Protein AF-A0A1D1VCS2-F1 (afdb_monomer_lite)

Secondary structure (DSSP, 8-state):
------------TT--HHHHHHHHHHTS--SHHHHHHHHHHHHHH-TT-SSEE-HHHHHHHHHHHHTTSS-HHHHHHHHHHHEE-PPPPHHHHHHHHHHHHHHHHHHTT--HHHHHHHHHHHH-TT--SEE-HHHHHHHHHHTT-SS-HHHHHHHHHHH-BTTBEEHHHHHHHH-TTTSPPP--S---S---TT--HHHHH-----EEEHHHHHHHHHHHHT-

pLDDT: mean 82.88, std 14.89, range [27.78, 95.44]

Sequence (223 aa):
MQGTYKSVFMQFPYSDIQRTITKFFGALPLDREAVSMVRSNFEDRDSSKSGLLDWDQFVKCLTDAAKSALVPHEYNTIARNYALYPHISKERRRELLRTFIQQRLRQAFWEPQQKLLTALIRIDVENRKFISREEMDNILKATRIPTKYVLVSMYLDLVETDHGIPYEQVVRDLDWVRNPGRHLAKLPEKMDLNFDFNKFFGEDKRGVRYRDFIQDLRRFGCR

InterPro domains:
  IPR011992 EF-hand domain pair [SSF47473] (14-174)

Organism: Ramazzottius varieornatus (NCBI:txid947166)

Foldseek 3Di:
DDDDDDDPDPPPVPLDLVVLLVLLLVLAPLDPVLLVVLVVQLVVQPPVSPLFDFLVSQLVSSCVSNVPSDDSVSSVSNQVVQFDQPDPDLVVLLLLLLQVLLVQCVVVVNQCVVQPVVQVCVVPVVPPLFDAPVSSLVSCVVSVRRDPSQSVNSNLVSQADPRHHNVVVVNLSSGCPNRNRDDDPDRDPDDGPPDDPCVVVDRPRPGGNVVVVSVVSNVVSVD

Structure (mmCIF, N/CA/C/O backbone):
data_AF-A0A1D1VCS2-F1
#
_entry.id   AF-A0A1D1VCS2-F1
#
loop_
_atom_site.group_PDB
_atom_site.id
_atom_site.type_symbol
_atom_site.label_atom_id
_atom_site.label_alt_id
_atom_site.label_comp_id
_atom_site.label_asym_id
_atom_site.label_entity_id
_atom_site.label_seq_id
_atom_site.pdbx_PDB_ins_code
_atom_site.Cartn_x
_atom_site.Cartn_y
_atom_site.Cartn_z
_atom_site.occupancy
_atom_site.B_iso_or_equiv
_atom_site.auth_seq_id
_atom_site.auth_comp_id
_atom_site.auth_asym_id
_atom_site.auth_atom_id
_atom_site.pdbx_PDB_model_num
ATOM 1 N N . MET A 1 1 ? 25.340 -16.878 15.642 1.00 36.75 1 MET A N 1
ATOM 2 C CA . MET A 1 1 ? 25.826 -17.008 14.251 1.00 36.75 1 MET A CA 1
ATOM 3 C C . MET A 1 1 ? 24.629 -16.897 13.327 1.00 36.75 1 MET A C 1
ATOM 5 O O . MET A 1 1 ? 23.689 -17.668 13.466 1.00 36.75 1 MET A O 1
ATOM 9 N N . GLN A 1 2 ? 24.605 -15.840 12.519 1.00 28.31 2 GLN A N 1
ATOM 10 C CA . GLN A 1 2 ? 23.468 -15.424 11.702 1.00 28.31 2 GLN A CA 1
ATOM 11 C C . GLN A 1 2 ? 23.302 -16.360 10.500 1.00 28.31 2 GLN A C 1
ATOM 13 O O . GLN A 1 2 ? 24.196 -16.468 9.667 1.00 28.31 2 GLN A O 1
ATOM 18 N N . GLY A 1 3 ? 22.150 -17.025 10.418 1.00 34.31 3 GLY A N 1
ATOM 19 C CA . GLY A 1 3 ? 21.684 -17.679 9.200 1.00 34.31 3 GLY A CA 1
ATOM 20 C C . GLY A 1 3 ? 20.969 -16.653 8.330 1.00 34.31 3 GLY A C 1
ATOM 21 O O . GLY A 1 3 ? 19.825 -16.293 8.603 1.00 34.31 3 GLY A O 1
ATOM 22 N N . THR A 1 4 ? 21.648 -16.151 7.305 1.00 27.78 4 THR A N 1
ATOM 23 C CA . THR A 1 4 ? 21.058 -15.294 6.276 1.00 27.78 4 THR A CA 1
ATOM 24 C C . THR A 1 4 ? 20.256 -16.155 5.304 1.00 27.78 4 THR A C 1
ATOM 26 O O . THR A 1 4 ? 20.790 -16.831 4.426 1.00 27.78 4 THR A O 1
ATOM 29 N N . TYR A 1 5 ? 18.936 -16.141 5.481 1.00 29.88 5 TYR A N 1
ATOM 30 C CA . TYR A 1 5 ? 17.992 -16.722 4.536 1.00 29.88 5 TYR A CA 1
ATOM 31 C C . TYR A 1 5 ? 18.025 -15.923 3.232 1.00 29.88 5 TYR A C 1
ATOM 33 O O . TYR A 1 5 ? 17.712 -14.733 3.196 1.00 29.88 5 TYR A O 1
ATOM 41 N N . LYS A 1 6 ? 18.425 -16.607 2.156 1.00 30.92 6 LYS A N 1
ATOM 42 C CA . LYS A 1 6 ? 18.341 -16.133 0.776 1.00 30.92 6 LYS A CA 1
ATOM 43 C C . LYS A 1 6 ? 16.908 -15.695 0.473 1.00 30.92 6 LYS A C 1
ATOM 45 O O . LYS A 1 6 ? 15.992 -16.515 0.450 1.00 30.92 6 LYS A O 1
ATOM 50 N N . SER A 1 7 ? 16.745 -14.404 0.199 1.00 30.81 7 SER A N 1
ATOM 51 C CA . SER A 1 7 ? 15.584 -13.878 -0.508 1.00 30.81 7 SER A CA 1
ATOM 52 C C . SER A 1 7 ? 15.454 -14.616 -1.840 1.00 30.81 7 SER A C 1
ATOM 54 O O . SER A 1 7 ? 16.345 -14.542 -2.689 1.00 30.81 7 SER A O 1
ATOM 56 N N . VAL A 1 8 ? 14.351 -15.344 -2.017 1.00 37.47 8 VAL A N 1
ATOM 57 C CA . VAL A 1 8 ? 13.940 -15.888 -3.314 1.00 37.47 8 VAL A CA 1
ATOM 58 C C . VAL A 1 8 ? 13.377 -14.725 -4.129 1.00 37.47 8 VAL A C 1
ATOM 60 O O . VAL A 1 8 ? 12.169 -14.582 -4.309 1.00 37.47 8 VAL A O 1
ATOM 63 N N . PHE A 1 9 ? 14.280 -13.871 -4.604 1.00 39.12 9 PHE A N 1
ATOM 64 C CA . PHE A 1 9 ? 14.078 -13.195 -5.870 1.00 39.12 9 PHE A CA 1
ATOM 65 C C . PHE A 1 9 ? 14.039 -14.296 -6.932 1.00 39.12 9 PHE A C 1
ATOM 67 O O . PHE A 1 9 ? 14.935 -15.142 -6.973 1.00 39.12 9 PHE A O 1
ATOM 74 N N . MET A 1 10 ? 13.071 -14.268 -7.846 1.00 39.59 10 MET A N 1
ATOM 75 C CA . MET A 1 10 ? 13.350 -14.779 -9.190 1.00 39.59 10 MET A CA 1
ATOM 76 C C . MET A 1 10 ? 14.379 -13.833 -9.832 1.00 39.59 10 MET A C 1
ATOM 78 O O . MET A 1 10 ? 14.071 -13.058 -10.732 1.00 39.59 10 MET A O 1
ATOM 82 N N . GLN A 1 11 ? 15.609 -13.843 -9.316 1.00 36.72 11 GLN A N 1
ATOM 83 C CA . GLN A 1 11 ? 16.773 -13.402 -10.055 1.00 36.72 11 GLN A CA 1
ATOM 84 C C . GLN A 1 11 ? 16.891 -14.390 -11.206 1.00 36.72 11 GLN A C 1
ATOM 86 O O . GLN A 1 11 ? 17.042 -15.583 -10.967 1.00 36.72 11 GLN A O 1
ATOM 91 N N . PHE A 1 12 ? 16.802 -13.908 -12.442 1.00 47.28 12 PHE A N 1
ATOM 92 C CA . PHE A 1 12 ? 17.457 -14.580 -13.553 1.00 47.28 12 PHE A CA 1
ATOM 93 C C . PHE A 1 12 ? 18.958 -14.400 -13.292 1.00 47.28 12 PHE A C 1
ATOM 95 O O . PHE A 1 12 ? 19.485 -13.332 -13.599 1.00 47.28 12 PHE A O 1
ATOM 102 N N . PRO A 1 13 ? 19.668 -15.376 -12.696 1.00 42.38 13 PRO A N 1
ATOM 103 C CA . PRO A 1 13 ? 21.025 -15.171 -12.178 1.00 42.38 13 PRO A CA 1
ATOM 104 C C . PRO A 1 13 ? 22.052 -14.944 -13.300 1.00 42.38 13 PRO A C 1
ATOM 106 O O . PRO A 1 13 ? 23.220 -14.687 -13.036 1.00 42.38 13 PRO A O 1
ATOM 109 N N . TYR A 1 14 ? 21.605 -15.057 -14.554 1.00 47.50 14 TYR A N 1
ATOM 110 C CA . TYR A 1 14 ? 22.409 -15.030 -15.766 1.00 47.50 14 TYR A CA 1
ATOM 111 C C . TYR A 1 14 ? 22.103 -13.839 -16.685 1.00 47.50 14 TYR A C 1
ATOM 113 O O . TYR A 1 14 ? 22.777 -13.682 -17.702 1.00 47.50 14 TYR A O 1
ATOM 121 N N . SER A 1 15 ? 21.103 -13.000 -16.381 1.00 55.34 15 SER A N 1
ATOM 122 C CA . SER A 1 15 ? 20.806 -11.829 -17.215 1.00 55.34 15 SER A CA 1
ATOM 123 C C . SER A 1 15 ? 21.612 -10.624 -16.734 1.00 55.34 15 SER A C 1
ATOM 125 O O . SER A 1 15 ? 21.146 -9.828 -15.919 1.00 55.34 15 SER A O 1
ATOM 127 N N . ASP A 1 16 ? 22.843 -10.519 -17.221 1.00 77.69 16 ASP A N 1
ATOM 128 C CA . ASP A 1 16 ? 23.716 -9.372 -16.993 1.00 77.69 16 ASP A CA 1
ATOM 129 C C . ASP A 1 16 ? 23.132 -8.136 -17.698 1.00 77.69 16 ASP A C 1
ATOM 131 O O . ASP A 1 16 ? 23.193 -7.999 -18.925 1.00 77.69 16 ASP A O 1
ATOM 135 N N . ILE A 1 17 ? 22.512 -7.247 -16.915 1.00 83.12 17 ILE A N 1
ATOM 136 C CA . ILE A 1 17 ? 21.897 -6.018 -17.425 1.00 83.12 17 ILE A CA 1
ATOM 137 C C . ILE A 1 17 ? 22.927 -5.105 -18.094 1.00 83.12 17 ILE A C 1
ATOM 139 O O . ILE A 1 17 ? 22.615 -4.512 -19.123 1.00 83.12 17 ILE A O 1
ATOM 143 N N . GLN A 1 18 ? 24.158 -5.034 -17.581 1.00 82.44 18 GLN A N 1
ATOM 144 C CA . GLN A 1 18 ? 25.208 -4.192 -18.157 1.00 82.44 18 GLN A CA 1
ATOM 145 C C . GLN A 1 18 ? 25.619 -4.719 -19.528 1.00 82.44 18 GLN A C 1
ATOM 147 O O . GLN A 1 18 ? 25.675 -3.959 -20.497 1.00 82.44 18 GLN A O 1
ATOM 152 N N . ARG A 1 19 ? 25.804 -6.037 -19.647 1.00 85.19 19 ARG A N 1
ATOM 153 C CA . ARG A 1 19 ? 26.049 -6.696 -20.936 1.00 85.19 19 ARG A CA 1
ATOM 154 C C . ARG A 1 19 ? 24.882 -6.504 -21.902 1.00 85.19 19 ARG A C 1
ATOM 156 O O . ARG A 1 19 ? 25.108 -6.225 -23.075 1.00 85.19 19 ARG A O 1
ATOM 163 N N . THR A 1 20 ? 23.650 -6.628 -21.414 1.00 87.06 20 THR A N 1
ATOM 164 C CA . THR A 1 20 ? 22.436 -6.507 -22.235 1.00 87.06 20 THR A CA 1
ATOM 165 C C . THR A 1 20 ? 22.254 -5.086 -22.773 1.00 87.06 20 THR A C 1
ATOM 167 O O . THR A 1 20 ? 22.016 -4.909 -23.965 1.00 87.06 20 THR A O 1
ATOM 170 N N . ILE A 1 21 ? 22.423 -4.070 -21.922 1.00 86.69 21 ILE A N 1
ATOM 171 C CA . ILE A 1 21 ? 22.362 -2.654 -22.307 1.00 86.69 21 ILE A CA 1
ATOM 172 C C . ILE A 1 21 ? 23.502 -2.309 -23.269 1.00 86.69 21 ILE A C 1
ATOM 174 O O . ILE A 1 21 ? 23.260 -1.684 -24.296 1.00 86.69 21 ILE A O 1
ATOM 178 N N . THR A 1 22 ? 24.724 -2.771 -22.992 1.00 86.00 22 THR A N 1
ATOM 179 C CA . THR A 1 22 ? 25.879 -2.541 -23.878 1.00 86.00 22 THR A CA 1
ATOM 180 C C . THR A 1 22 ? 25.649 -3.153 -25.257 1.00 86.00 22 THR A C 1
ATOM 182 O O . THR A 1 22 ? 25.900 -2.509 -26.271 1.00 86.00 22 THR A O 1
ATOM 185 N N . LYS A 1 23 ? 25.119 -4.380 -25.309 1.00 87.62 23 LYS A N 1
ATOM 186 C CA . LYS A 1 23 ? 24.757 -5.059 -26.558 1.00 87.62 23 LYS A CA 1
ATOM 187 C C . LYS A 1 23 ? 23.654 -4.314 -27.312 1.00 87.62 23 LYS A C 1
ATOM 189 O O . LYS A 1 23 ? 23.744 -4.178 -28.526 1.00 87.62 23 LYS A O 1
ATOM 194 N N . PHE A 1 24 ? 22.642 -3.815 -26.601 1.00 87.94 24 PHE A N 1
ATOM 195 C CA . PHE A 1 24 ? 21.570 -3.018 -27.192 1.00 87.94 24 PHE A CA 1
ATOM 196 C C . PHE A 1 24 ? 22.099 -1.713 -27.794 1.00 87.94 24 PHE A C 1
ATOM 198 O O . PHE A 1 24 ? 21.838 -1.428 -28.957 1.00 87.94 24 PHE A O 1
ATOM 205 N N . PHE A 1 25 ? 22.873 -0.941 -27.030 1.00 86.62 25 PHE A N 1
ATOM 206 C CA . PHE A 1 25 ? 23.427 0.329 -27.495 1.00 86.62 25 PHE A CA 1
ATOM 207 C C . PHE A 1 25 ? 24.448 0.144 -28.616 1.00 86.62 25 PHE A C 1
ATOM 209 O O . PHE A 1 25 ? 24.438 0.923 -29.559 1.00 86.62 25 PHE A O 1
ATOM 216 N N . GLY A 1 26 ? 25.265 -0.911 -28.571 1.00 83.62 26 GLY A N 1
ATOM 217 C CA . GLY A 1 26 ? 26.193 -1.246 -29.654 1.00 83.62 26 GLY A CA 1
ATOM 218 C C . GLY A 1 26 ? 25.509 -1.670 -30.958 1.00 83.62 26 GLY A C 1
ATOM 219 O O . GLY A 1 26 ? 26.138 -1.634 -32.009 1.00 83.62 26 GLY A O 1
ATOM 220 N N . ALA A 1 27 ? 24.232 -2.060 -30.911 1.00 85.19 27 ALA A N 1
ATOM 221 C CA . ALA A 1 27 ? 23.447 -2.381 -32.099 1.00 85.19 27 ALA A CA 1
ATOM 222 C C . ALA A 1 27 ? 22.744 -1.165 -32.717 1.00 85.19 27 ALA A C 1
ATOM 224 O O . ALA A 1 27 ? 22.189 -1.271 -33.812 1.00 85.19 27 ALA A O 1
ATOM 225 N N . LEU A 1 28 ? 22.739 -0.025 -32.023 1.00 83.94 28 LEU A N 1
ATOM 226 C CA . LEU A 1 28 ? 22.168 1.209 -32.534 1.00 83.94 28 LEU A CA 1
ATOM 227 C C . LEU A 1 28 ? 23.256 2.048 -33.212 1.00 83.94 28 LEU A C 1
ATOM 229 O O . LEU A 1 28 ? 24.362 2.157 -32.681 1.00 83.94 28 LEU A O 1
ATOM 233 N N . PRO A 1 29 ? 22.952 2.716 -34.337 1.00 77.88 29 PRO A N 1
ATOM 234 C CA . PRO A 1 29 ? 23.748 3.860 -34.745 1.00 77.88 29 PRO A CA 1
ATOM 235 C C . PRO A 1 29 ? 23.600 4.913 -33.639 1.00 77.88 29 PRO A C 1
ATOM 237 O O . PRO A 1 29 ? 22.507 5.408 -33.398 1.00 77.88 29 PRO A O 1
ATOM 240 N N . LEU A 1 30 ? 24.658 5.190 -32.874 1.00 75.00 30 LEU A N 1
ATOM 241 C CA . LEU A 1 30 ? 24.606 6.105 -31.721 1.00 75.00 30 LEU A CA 1
ATOM 242 C C . LEU A 1 30 ? 24.763 7.584 -32.124 1.00 75.00 30 LEU A C 1
ATOM 244 O O . LEU A 1 30 ? 25.173 8.417 -31.316 1.00 75.00 30 LEU A O 1
ATOM 248 N N . ASP A 1 31 ? 24.434 7.927 -33.369 1.00 81.31 31 ASP A N 1
ATOM 249 C CA . ASP A 1 31 ? 24.422 9.312 -33.827 1.00 81.31 31 ASP A CA 1
ATOM 250 C C . ASP A 1 31 ? 23.205 10.089 -33.284 1.00 81.31 31 ASP A C 1
ATOM 252 O O . ASP A 1 31 ? 22.251 9.543 -32.715 1.00 81.31 31 ASP A O 1
ATOM 256 N N . ARG A 1 32 ? 23.246 11.419 -33.435 1.00 79.50 32 ARG A N 1
ATOM 257 C CA . ARG A 1 32 ? 22.183 12.298 -32.927 1.00 79.50 32 ARG A CA 1
ATOM 258 C C . ARG A 1 32 ? 20.826 12.023 -33.573 1.00 79.50 32 ARG A C 1
ATOM 260 O O . ARG A 1 32 ? 19.812 12.191 -32.895 1.00 79.50 32 ARG A O 1
ATOM 267 N N . GLU A 1 33 ? 20.795 11.640 -34.845 1.00 83.19 33 GLU A N 1
ATOM 268 C CA . GLU A 1 33 ? 19.551 11.423 -35.584 1.00 83.19 33 GLU A CA 1
ATOM 269 C C . GLU A 1 33 ? 18.863 10.150 -35.101 1.00 83.19 33 GLU A C 1
ATOM 271 O O . GLU A 1 33 ? 17.689 10.181 -34.737 1.00 83.19 33 GLU A O 1
ATOM 276 N N . ALA A 1 34 ? 19.607 9.059 -34.968 1.00 81.06 34 ALA A N 1
ATOM 277 C CA . ALA A 1 34 ? 19.124 7.788 -34.465 1.00 81.06 34 ALA A CA 1
ATOM 278 C C . ALA A 1 34 ? 18.661 7.871 -33.005 1.00 81.06 34 ALA A C 1
ATOM 280 O O . ALA A 1 34 ? 17.571 7.393 -32.680 1.00 81.06 34 ALA A O 1
ATOM 281 N N . VAL A 1 35 ? 19.410 8.551 -32.127 1.00 83.38 35 VAL A N 1
ATOM 282 C CA . VAL A 1 35 ? 18.960 8.812 -30.746 1.00 83.38 35 VAL A CA 1
ATOM 283 C C . VAL A 1 35 ? 17.675 9.649 -30.740 1.00 83.38 35 VAL A C 1
ATOM 285 O O . VAL A 1 35 ? 16.786 9.406 -29.917 1.00 83.38 35 VAL A O 1
ATOM 288 N N . SER A 1 36 ? 17.544 10.612 -31.660 1.00 86.38 36 SER A N 1
ATOM 289 C CA . SER A 1 36 ? 16.319 11.401 -31.812 1.00 86.38 36 SER A CA 1
ATOM 290 C C . SER A 1 36 ? 15.144 10.548 -32.294 1.00 86.38 36 SER A C 1
ATOM 292 O O . SER A 1 36 ? 14.065 10.659 -31.722 1.00 86.38 36 SER A O 1
ATOM 294 N N . MET A 1 37 ? 15.341 9.660 -33.272 1.00 86.31 37 MET A N 1
ATOM 295 C CA . MET A 1 37 ? 14.288 8.760 -33.757 1.00 86.31 37 MET A CA 1
ATOM 296 C C . MET A 1 37 ? 13.803 7.803 -32.667 1.00 86.31 37 MET A C 1
ATOM 298 O O . MET A 1 37 ? 12.598 7.628 -32.492 1.00 86.31 37 MET A O 1
ATOM 302 N N . VAL A 1 38 ? 14.730 7.203 -31.908 1.00 88.12 38 VAL A N 1
ATOM 303 C CA . VAL A 1 38 ? 14.379 6.323 -30.785 1.00 88.12 38 VAL A CA 1
ATOM 304 C C . VAL A 1 38 ? 13.548 7.101 -29.773 1.00 88.12 38 VAL A C 1
ATOM 306 O O . VAL A 1 38 ? 12.478 6.642 -29.384 1.00 88.12 38 VAL A O 1
ATOM 309 N N . ARG A 1 39 ? 13.990 8.306 -29.396 1.00 90.25 39 ARG A N 1
ATOM 310 C CA . ARG A 1 39 ? 13.245 9.182 -28.488 1.00 90.25 39 ARG A CA 1
ATOM 311 C C . ARG A 1 39 ? 11.837 9.493 -29.004 1.00 90.25 39 ARG A C 1
ATOM 313 O O . ARG A 1 39 ? 10.896 9.343 -28.230 1.00 90.25 39 ARG A O 1
ATOM 320 N N . SER A 1 40 ? 11.696 9.893 -30.266 1.00 90.94 40 SER A N 1
ATOM 321 C CA . SER A 1 40 ? 10.392 10.196 -30.866 1.00 90.94 40 SER A CA 1
ATOM 322 C C . SER A 1 40 ? 9.459 8.987 -30.825 1.00 90.94 40 SER A C 1
ATOM 324 O O . SER A 1 40 ? 8.330 9.129 -30.379 1.00 90.94 40 SER A O 1
ATOM 326 N N . ASN A 1 41 ? 9.946 7.777 -31.128 1.00 91.75 41 ASN A N 1
ATOM 327 C CA . ASN A 1 41 ? 9.130 6.557 -31.044 1.00 91.75 41 ASN A CA 1
ATOM 328 C C . ASN A 1 41 ? 8.562 6.314 -29.629 1.00 91.75 41 ASN A C 1
ATOM 330 O O . ASN A 1 41 ? 7.425 5.871 -29.479 1.00 91.75 41 ASN A O 1
ATOM 334 N N . PHE A 1 42 ? 9.329 6.622 -28.576 1.00 93.06 42 PHE A N 1
ATOM 335 C CA . PHE A 1 42 ? 8.816 6.555 -27.206 1.00 93.06 42 PHE A CA 1
ATOM 336 C C . PHE A 1 42 ? 7.814 7.677 -26.897 1.00 93.06 42 PHE A C 1
ATOM 338 O O . PHE A 1 42 ? 6.777 7.413 -26.293 1.00 93.06 42 PHE A O 1
ATOM 345 N N . GLU A 1 43 ? 8.113 8.915 -27.296 1.00 92.88 43 GLU A N 1
ATOM 346 C CA . GLU A 1 43 ? 7.256 10.080 -27.035 1.00 92.88 43 GLU A CA 1
ATOM 347 C C . GLU A 1 43 ? 5.914 10.002 -27.783 1.00 92.88 43 GLU A C 1
ATOM 349 O O . GLU A 1 43 ? 4.887 10.346 -27.203 1.00 92.88 43 GLU A O 1
ATOM 354 N N . ASP A 1 44 ? 5.891 9.465 -29.005 1.00 92.56 44 ASP A N 1
ATOM 355 C CA . ASP A 1 44 ? 4.676 9.282 -29.813 1.00 92.56 44 ASP A CA 1
ATOM 356 C C . ASP A 1 44 ? 3.703 8.265 -29.193 1.00 92.56 44 ASP A C 1
ATOM 358 O O . ASP A 1 44 ? 2.494 8.312 -29.429 1.00 92.56 44 ASP A O 1
ATOM 362 N N . ARG A 1 45 ? 4.222 7.338 -28.377 1.00 90.88 45 ARG A N 1
ATOM 363 C CA . ARG A 1 45 ? 3.436 6.311 -27.676 1.00 90.88 45 ARG A CA 1
ATOM 364 C C . ARG A 1 45 ? 3.029 6.726 -26.261 1.00 90.88 45 ARG A C 1
ATOM 366 O O . ARG A 1 45 ? 2.116 6.122 -25.705 1.00 90.88 45 ARG A O 1
ATOM 373 N N . ASP A 1 46 ? 3.641 7.770 -25.699 1.00 90.00 46 ASP A N 1
ATOM 374 C CA . ASP A 1 46 ? 3.250 8.370 -24.418 1.00 90.00 46 ASP A CA 1
ATOM 375 C C . ASP A 1 46 ? 2.289 9.542 -24.656 1.00 90.00 46 ASP A C 1
ATOM 377 O O . ASP A 1 46 ? 2.627 10.718 -24.485 1.00 90.00 46 ASP A O 1
ATOM 381 N N . SER A 1 47 ? 1.045 9.219 -25.017 1.00 84.44 47 SER A N 1
ATOM 382 C CA . SER A 1 47 ? -0.002 10.218 -25.280 1.00 84.44 47 SER A CA 1
ATOM 383 C C . SER A 1 47 ? -0.263 11.148 -24.086 1.00 84.44 47 SER A C 1
ATOM 385 O O . SER A 1 47 ? -0.710 12.281 -24.257 1.00 84.44 47 SER A O 1
ATOM 387 N N . SER A 1 48 ? 0.026 10.674 -22.871 1.00 85.19 48 SER A N 1
ATOM 388 C CA . SER A 1 48 ? -0.148 11.413 -21.618 1.00 85.19 48 SER A CA 1
ATOM 389 C C . SER A 1 48 ? 1.047 12.293 -21.236 1.00 85.19 48 SER A C 1
ATOM 391 O O . SER A 1 48 ? 0.943 13.086 -20.300 1.00 85.19 48 SER A O 1
ATOM 393 N N . LYS A 1 49 ? 2.183 12.162 -21.937 1.00 86.25 49 LYS A N 1
ATOM 394 C CA . LYS A 1 49 ? 3.469 12.799 -21.604 1.00 86.25 49 LYS A CA 1
ATOM 395 C C . LYS A 1 49 ? 3.914 12.533 -20.158 1.00 86.25 49 LYS A C 1
ATOM 397 O O . LYS A 1 49 ? 4.608 13.359 -19.553 1.00 86.25 49 LYS A O 1
ATOM 402 N N . SER A 1 50 ? 3.529 11.385 -19.608 1.00 84.56 50 SER A N 1
ATOM 403 C CA . SER A 1 50 ? 3.818 10.965 -18.235 1.00 84.56 50 SER A CA 1
ATOM 404 C C . SER A 1 50 ? 5.287 10.593 -18.011 1.00 84.56 50 SER A C 1
ATOM 406 O O . SER A 1 50 ? 5.759 10.585 -16.875 1.00 84.56 50 SER A O 1
ATOM 408 N N . GLY A 1 51 ? 6.033 10.306 -19.081 1.00 87.81 51 GLY A N 1
ATOM 409 C CA . GLY A 1 51 ? 7.362 9.703 -19.007 1.00 87.81 51 GLY A CA 1
ATOM 410 C C . GLY A 1 51 ? 7.337 8.192 -18.764 1.00 87.81 51 GLY A C 1
ATOM 411 O O . GLY A 1 51 ? 8.393 7.607 -18.504 1.00 87.81 51 GLY A O 1
ATOM 412 N N . LEU A 1 52 ? 6.158 7.570 -18.841 1.00 89.31 52 LEU A N 1
ATOM 413 C CA . LEU A 1 52 ? 5.924 6.146 -18.643 1.00 89.31 52 LEU A CA 1
ATOM 414 C C . LEU A 1 52 ? 5.273 5.553 -19.892 1.00 89.31 52 LEU A C 1
ATOM 416 O O . LEU A 1 52 ? 4.391 6.164 -20.486 1.00 89.31 52 LEU A O 1
ATOM 420 N N . LEU A 1 53 ? 5.681 4.340 -20.249 1.00 89.75 53 LEU A N 1
ATOM 421 C CA . LEU A 1 53 ? 4.942 3.487 -21.182 1.00 89.75 53 LEU A CA 1
ATOM 422 C C . LEU A 1 53 ? 4.493 2.221 -20.472 1.00 89.75 53 LEU A C 1
ATOM 424 O O . LEU A 1 53 ? 5.129 1.804 -19.503 1.00 89.75 53 LEU A O 1
ATOM 428 N N . ASP A 1 54 ? 3.444 1.571 -20.964 1.00 87.56 54 ASP A N 1
ATOM 429 C CA . ASP A 1 54 ? 3.186 0.203 -20.532 1.00 87.56 54 ASP A CA 1
ATOM 430 C C . ASP A 1 54 ? 4.324 -0.738 -20.979 1.00 87.56 54 ASP A C 1
ATOM 432 O O . ASP A 1 54 ? 5.209 -0.391 -21.771 1.00 87.56 54 ASP A O 1
ATOM 436 N N . TRP A 1 55 ? 4.335 -1.939 -20.405 1.00 86.75 55 TRP A N 1
ATOM 437 C CA . TRP A 1 55 ? 5.397 -2.913 -20.638 1.00 86.75 55 TRP A CA 1
ATOM 438 C C . TRP A 1 55 ? 5.560 -3.279 -22.116 1.00 86.75 55 TRP A C 1
ATOM 440 O O . TRP A 1 55 ? 6.680 -3.318 -22.631 1.00 86.75 55 TRP A O 1
ATOM 450 N N . ASP A 1 56 ? 4.445 -3.546 -22.791 1.00 88.38 56 ASP A N 1
ATOM 451 C CA . ASP A 1 56 ? 4.436 -4.073 -24.151 1.00 88.38 56 ASP A CA 1
ATOM 452 C C . ASP A 1 56 ? 4.816 -2.981 -25.152 1.00 88.38 56 ASP A C 1
ATOM 454 O O . ASP A 1 56 ? 5.594 -3.226 -26.074 1.00 88.38 56 ASP A O 1
ATOM 458 N N . GLN A 1 57 ? 4.351 -1.751 -24.927 1.00 91.75 57 GLN A N 1
ATOM 459 C CA . GLN A 1 57 ? 4.761 -0.568 -25.673 1.00 91.75 57 GLN A CA 1
ATOM 460 C C . GLN A 1 57 ? 6.260 -0.318 -25.533 1.00 91.75 57 GLN A C 1
ATOM 462 O O . GLN A 1 57 ? 6.935 -0.118 -26.542 1.00 91.75 57 GLN A O 1
ATOM 467 N N . PHE A 1 58 ? 6.801 -0.379 -24.312 1.00 92.25 58 PHE A N 1
ATOM 468 C CA . PHE A 1 58 ? 8.229 -0.177 -24.083 1.00 92.25 58 PHE A CA 1
ATOM 469 C C . PHE A 1 58 ? 9.078 -1.240 -24.795 1.00 92.25 58 PHE A C 1
ATOM 471 O O . PHE A 1 58 ? 10.017 -0.904 -25.518 1.00 92.25 58 PHE A O 1
ATOM 478 N N . VAL A 1 59 ? 8.731 -2.524 -24.648 1.00 90.75 59 VAL A N 1
ATOM 479 C CA . VAL A 1 59 ? 9.433 -3.631 -25.324 1.00 90.75 59 VAL A CA 1
ATOM 480 C C . VAL A 1 59 ? 9.319 -3.517 -26.846 1.00 90.75 59 VAL A C 1
ATOM 482 O O . VAL A 1 59 ? 10.303 -3.755 -27.554 1.00 90.75 59 VAL A O 1
ATOM 485 N N . LYS A 1 60 ? 8.158 -3.102 -27.363 1.00 91.50 60 LYS A N 1
ATOM 486 C CA . LYS A 1 60 ? 7.959 -2.865 -28.794 1.00 91.50 60 LYS A CA 1
ATOM 487 C C . LYS A 1 60 ? 8.867 -1.751 -29.309 1.00 91.50 60 LYS A C 1
ATOM 489 O O . LYS A 1 60 ? 9.550 -1.970 -30.302 1.00 91.50 60 LYS A O 1
ATOM 494 N N . CYS A 1 61 ? 8.980 -0.627 -28.597 1.00 92.25 61 CYS A N 1
ATOM 495 C CA . CYS A 1 61 ? 9.912 0.445 -28.960 1.00 92.25 61 CYS A CA 1
ATOM 496 C C . CYS A 1 61 ? 11.362 -0.040 -29.052 1.00 92.25 61 CYS A C 1
ATOM 498 O O . CYS A 1 61 ? 12.066 0.302 -30.001 1.00 92.25 61 CYS A O 1
ATOM 500 N N . LEU A 1 62 ? 11.812 -0.847 -28.084 1.00 91.44 62 LEU A N 1
ATOM 501 C CA . LEU A 1 62 ? 13.162 -1.416 -28.110 1.00 91.44 62 LEU A CA 1
ATOM 502 C C . LEU A 1 62 ? 13.362 -2.357 -29.304 1.00 91.44 62 LEU A C 1
ATOM 504 O O . LEU A 1 62 ? 14.418 -2.348 -29.938 1.00 91.44 62 LEU A O 1
ATOM 508 N N . THR A 1 63 ? 12.353 -3.170 -29.606 1.00 89.69 63 THR A N 1
ATOM 509 C CA . THR A 1 63 ? 12.400 -4.131 -30.714 1.00 89.69 63 THR A CA 1
ATOM 510 C C . THR A 1 63 ? 12.436 -3.409 -32.061 1.00 89.69 63 THR A C 1
ATOM 512 O O . THR A 1 63 ? 13.272 -3.739 -32.901 1.00 89.69 63 THR A O 1
ATOM 515 N N . ASP A 1 64 ? 11.600 -2.380 -32.232 1.00 89.12 64 ASP A N 1
ATOM 516 C CA . ASP A 1 64 ? 11.546 -1.537 -33.431 1.00 89.12 64 ASP A CA 1
ATOM 517 C C . ASP A 1 64 ? 12.888 -0.814 -33.661 1.00 89.12 64 ASP A C 1
ATOM 519 O O . ASP A 1 64 ? 13.368 -0.731 -34.793 1.00 89.12 64 ASP A O 1
ATOM 523 N N . ALA A 1 65 ? 13.524 -0.338 -32.583 1.00 87.06 65 ALA A N 1
ATOM 524 C CA . ALA A 1 65 ? 14.801 0.371 -32.642 1.00 87.06 65 ALA A CA 1
ATOM 525 C C . ALA A 1 65 ? 15.983 -0.543 -33.007 1.00 87.06 65 ALA A C 1
ATOM 527 O O . ALA A 1 65 ? 16.793 -0.189 -33.860 1.00 87.06 65 ALA A O 1
ATOM 528 N N . ALA A 1 66 ? 16.089 -1.717 -32.379 1.00 82.56 66 ALA A N 1
ATOM 529 C CA . ALA A 1 66 ? 17.258 -2.593 -32.513 1.00 82.56 66 ALA A CA 1
ATOM 530 C C . ALA A 1 66 ? 17.052 -3.791 -33.460 1.00 82.56 66 ALA A C 1
ATOM 532 O O . ALA A 1 66 ? 17.915 -4.663 -33.515 1.00 82.56 66 ALA A O 1
ATOM 533 N N . LYS A 1 67 ? 15.915 -3.870 -34.173 1.00 73.25 67 LYS A N 1
ATOM 534 C CA . LYS A 1 67 ? 15.600 -4.833 -35.254 1.00 73.25 67 LYS A CA 1
ATOM 535 C C . LYS A 1 67 ? 16.127 -6.269 -35.036 1.00 73.25 67 LYS A C 1
ATOM 537 O O . LYS A 1 67 ? 16.656 -6.880 -35.960 1.00 73.25 67 LYS A O 1
ATOM 542 N N . SER A 1 68 ? 15.928 -6.836 -33.841 1.00 73.62 68 SER A N 1
ATOM 543 C CA . SER A 1 68 ? 16.351 -8.200 -33.429 1.00 73.62 68 SER A CA 1
ATOM 544 C C . SER A 1 68 ? 17.808 -8.387 -32.980 1.00 73.62 68 SER A C 1
ATOM 546 O O . SER A 1 68 ? 18.272 -9.520 -32.865 1.00 73.62 68 SER A O 1
ATOM 548 N N . ALA A 1 69 ? 18.543 -7.319 -32.668 1.00 81.94 69 ALA A N 1
ATOM 549 C CA . ALA A 1 69 ? 19.898 -7.434 -32.117 1.00 81.94 69 ALA A CA 1
ATOM 550 C C . ALA A 1 69 ? 19.956 -8.136 -30.746 1.00 81.94 69 ALA A C 1
ATOM 552 O O . ALA A 1 69 ? 21.012 -8.615 -30.325 1.00 81.94 69 ALA A O 1
ATOM 553 N N . LEU A 1 70 ? 18.824 -8.206 -30.046 1.00 85.19 70 LEU A N 1
ATOM 554 C CA . LEU A 1 70 ? 18.667 -8.921 -28.788 1.00 85.19 70 LEU A CA 1
ATOM 555 C C . LEU A 1 70 ? 17.683 -10.083 -28.940 1.00 85.19 70 LEU A C 1
ATOM 557 O O . LEU A 1 70 ? 16.789 -10.066 -29.786 1.00 85.19 70 LEU A O 1
ATOM 561 N N . VAL A 1 71 ? 17.797 -11.071 -28.058 1.00 88.38 71 VAL A N 1
ATOM 562 C CA . VAL A 1 71 ? 16.783 -12.125 -27.918 1.00 88.38 71 VAL A CA 1
ATOM 563 C C . VAL A 1 71 ? 15.629 -11.664 -27.009 1.00 88.38 71 VAL A C 1
ATOM 565 O O . VAL A 1 71 ? 15.817 -10.783 -26.170 1.00 88.38 71 VAL A O 1
ATOM 568 N N . PRO A 1 72 ? 14.422 -12.258 -27.095 1.00 84.56 72 PRO A N 1
ATOM 569 C CA . PRO A 1 72 ? 13.236 -11.766 -26.379 1.00 84.56 72 PRO A CA 1
ATOM 570 C C . PRO A 1 72 ? 13.415 -11.541 -24.868 1.00 84.56 72 PRO A C 1
ATOM 572 O O . PRO A 1 72 ? 12.875 -10.590 -24.300 1.00 84.56 72 PRO A O 1
ATOM 575 N N . HIS A 1 73 ? 14.188 -12.391 -24.188 1.00 83.12 73 HIS A N 1
ATOM 576 C CA . HIS A 1 73 ? 14.416 -12.242 -22.750 1.00 83.12 73 HIS A CA 1
ATOM 577 C C . HIS 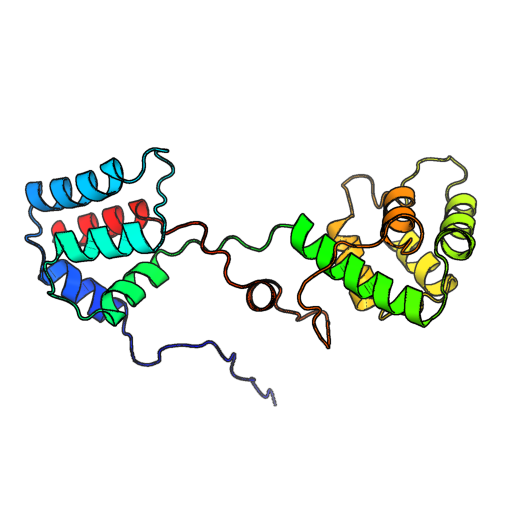A 1 73 ? 15.323 -11.049 -22.405 1.00 83.12 73 HIS A C 1
ATOM 579 O O . HIS A 1 73 ? 15.176 -10.479 -21.328 1.00 83.12 73 HIS A O 1
ATOM 585 N N . GLU A 1 74 ? 16.224 -10.647 -23.305 1.00 87.25 74 GLU A N 1
ATOM 586 C CA . GLU A 1 74 ? 17.118 -9.499 -23.130 1.00 87.25 74 GLU A CA 1
ATOM 587 C C . GLU A 1 74 ? 16.327 -8.179 -23.177 1.00 87.25 74 GLU A C 1
ATOM 589 O O . GLU A 1 74 ? 16.513 -7.327 -22.309 1.00 87.25 74 GLU A O 1
ATOM 594 N N . TYR A 1 75 ? 15.352 -8.044 -24.086 1.00 89.31 75 TYR A N 1
ATOM 595 C CA . TYR A 1 75 ? 14.431 -6.894 -24.095 1.00 89.31 75 TYR A CA 1
ATOM 596 C C . TYR A 1 75 ? 13.632 -6.780 -22.791 1.00 89.31 75 TYR A C 1
ATOM 598 O O . TYR A 1 75 ? 13.505 -5.698 -22.218 1.00 89.31 75 TYR A O 1
ATOM 606 N N . ASN A 1 76 ? 13.143 -7.912 -22.276 1.00 85.44 76 ASN A N 1
ATOM 607 C CA . ASN A 1 76 ? 12.452 -7.952 -20.989 1.00 85.44 76 ASN A CA 1
ATOM 608 C C . ASN A 1 76 ? 13.379 -7.576 -19.824 1.00 85.44 76 ASN A C 1
ATOM 610 O O . ASN A 1 76 ? 12.936 -6.942 -18.872 1.00 85.44 76 ASN A O 1
ATOM 614 N N . THR A 1 77 ? 14.659 -7.944 -19.884 1.00 85.75 77 THR A N 1
ATOM 615 C CA . THR A 1 77 ? 15.656 -7.548 -18.880 1.00 85.75 77 THR A CA 1
ATOM 616 C C . THR A 1 77 ? 15.873 -6.035 -18.867 1.00 85.75 77 THR A C 1
ATOM 618 O O . THR A 1 77 ? 15.888 -5.449 -17.786 1.00 85.75 77 THR A O 1
ATOM 621 N N . ILE A 1 78 ? 15.937 -5.382 -20.034 1.00 88.25 78 ILE A N 1
ATOM 622 C CA . ILE A 1 78 ? 15.983 -3.912 -20.121 1.00 88.25 78 ILE A CA 1
ATOM 623 C C . ILE A 1 78 ? 14.691 -3.305 -19.557 1.00 88.25 78 ILE A C 1
ATOM 625 O O . ILE A 1 78 ? 14.756 -2.420 -18.709 1.00 88.25 78 ILE A O 1
ATOM 629 N N . ALA A 1 79 ? 13.519 -3.814 -19.946 1.00 88.06 79 ALA A N 1
ATOM 630 C CA . ALA A 1 79 ? 12.237 -3.329 -19.429 1.00 88.06 79 ALA A CA 1
ATOM 631 C C . ALA A 1 79 ? 12.140 -3.433 -17.895 1.00 88.06 79 ALA A C 1
ATOM 633 O O . ALA A 1 79 ? 11.708 -2.479 -17.252 1.00 88.06 79 ALA A O 1
ATOM 634 N N . ARG A 1 80 ? 12.619 -4.533 -17.289 1.00 82.81 80 ARG A N 1
ATOM 635 C CA . ARG A 1 80 ? 12.700 -4.680 -15.819 1.00 82.81 80 ARG A CA 1
ATOM 636 C C . ARG A 1 80 ? 13.565 -3.608 -15.175 1.00 82.81 80 ARG A C 1
ATOM 638 O O . ARG A 1 80 ? 13.192 -3.105 -14.122 1.00 82.81 80 ARG A O 1
ATOM 645 N N . ASN A 1 81 ? 14.704 -3.276 -15.782 1.00 86.00 81 ASN A N 1
ATOM 646 C CA . ASN A 1 81 ? 15.636 -2.296 -15.224 1.00 86.00 81 ASN A CA 1
ATOM 647 C C . ASN A 1 81 ? 14.999 -0.906 -15.086 1.00 86.00 81 ASN A C 1
ATOM 649 O O . ASN A 1 81 ? 15.258 -0.194 -14.120 1.00 86.00 81 ASN A O 1
ATOM 653 N N . TYR A 1 82 ? 14.125 -0.547 -16.026 1.00 85.81 82 TYR A N 1
ATOM 654 C CA . TYR A 1 82 ? 13.429 0.740 -16.035 1.00 85.81 82 TYR A CA 1
ATOM 655 C C . TYR A 1 82 ? 11.992 0.658 -15.501 1.00 85.81 82 TYR A C 1
ATOM 657 O O . TYR A 1 82 ? 11.286 1.670 -15.481 1.00 85.81 82 TYR A O 1
ATOM 665 N N . ALA A 1 83 ? 11.543 -0.517 -15.053 1.00 81.62 83 ALA A N 1
ATOM 666 C CA . ALA A 1 83 ? 10.190 -0.714 -14.556 1.00 81.62 83 ALA A CA 1
ATOM 667 C C . ALA A 1 83 ? 9.932 0.154 -13.319 1.00 81.62 83 ALA A C 1
ATOM 669 O O . ALA A 1 83 ? 10.745 0.229 -12.394 1.00 81.62 83 ALA A O 1
ATOM 670 N N . LEU A 1 84 ? 8.775 0.813 -13.306 1.00 72.44 84 LEU A N 1
ATOM 671 C CA . LEU A 1 84 ? 8.232 1.447 -12.121 1.00 72.44 84 LEU A CA 1
ATOM 672 C C . LEU A 1 84 ? 7.255 0.468 -11.479 1.00 72.44 84 LEU A C 1
ATOM 674 O O . LEU A 1 84 ? 6.125 0.299 -11.939 1.00 72.44 84 LEU A O 1
ATOM 678 N N . TYR A 1 85 ? 7.698 -0.163 -10.399 1.00 61.81 85 TYR A N 1
ATOM 679 C CA . TYR A 1 85 ? 6.810 -0.891 -9.507 1.00 61.81 85 TYR A CA 1
ATOM 680 C C . TYR A 1 85 ? 6.219 0.122 -8.522 1.00 61.81 85 TYR A C 1
ATOM 682 O O . TYR A 1 85 ? 6.933 0.578 -7.626 1.00 61.81 85 TYR A O 1
ATOM 690 N N . PRO A 1 86 ? 4.953 0.546 -8.665 1.00 55.69 86 PRO A N 1
ATOM 691 C CA . PRO A 1 86 ? 4.311 1.305 -7.614 1.00 55.69 86 PRO A CA 1
ATOM 692 C C . PRO A 1 86 ? 4.282 0.417 -6.372 1.00 55.69 86 PRO A C 1
ATOM 694 O O . PRO A 1 86 ? 3.800 -0.718 -6.401 1.00 55.69 86 PRO A O 1
ATOM 697 N N . HIS A 1 87 ? 4.774 0.943 -5.257 1.00 61.78 87 HIS A N 1
ATOM 698 C CA . HIS A 1 87 ? 4.438 0.365 -3.967 1.00 61.78 87 HIS A CA 1
ATOM 699 C C . HIS A 1 87 ? 2.916 0.259 -3.868 1.00 61.78 87 HIS A C 1
ATOM 701 O O . HIS A 1 87 ? 2.193 1.185 -4.253 1.00 61.78 87 HIS A O 1
ATOM 707 N N . ILE A 1 88 ? 2.418 -0.865 -3.359 1.00 73.69 88 ILE A N 1
ATOM 708 C CA . ILE A 1 88 ? 0.976 -1.049 -3.211 1.00 73.69 88 ILE A CA 1
ATOM 709 C C . ILE A 1 88 ? 0.377 0.096 -2.404 1.00 73.69 88 ILE A C 1
ATOM 711 O O . ILE A 1 88 ? 0.886 0.476 -1.339 1.00 73.69 88 ILE A O 1
ATOM 715 N N . SER A 1 89 ? -0.731 0.629 -2.923 1.00 79.88 89 SER A N 1
ATOM 716 C CA . SER A 1 89 ? -1.405 1.770 -2.317 1.00 79.88 89 SER A CA 1
ATOM 717 C C . SER A 1 89 ? -1.768 1.485 -0.856 1.00 79.88 89 SER A C 1
ATOM 719 O O . SER A 1 89 ? -2.010 0.336 -0.459 1.00 79.88 89 SER A O 1
ATOM 721 N N . LYS A 1 90 ? -1.779 2.540 -0.035 1.00 83.38 90 LYS A N 1
ATOM 722 C CA . LYS A 1 90 ? -2.126 2.452 1.391 1.00 83.38 90 LYS A CA 1
ATOM 723 C C . LYS A 1 90 ? -3.512 1.817 1.563 1.00 83.38 90 LYS A C 1
ATOM 725 O O . LYS A 1 90 ? -3.706 0.968 2.427 1.00 83.38 90 LYS A O 1
ATOM 730 N N . GLU A 1 91 ? -4.437 2.151 0.669 1.00 86.19 91 GLU A N 1
ATOM 731 C CA . GLU A 1 91 ? -5.823 1.682 0.639 1.00 86.19 91 GLU A CA 1
ATOM 732 C C . GLU A 1 91 ? -5.907 0.184 0.345 1.00 86.19 91 GLU A C 1
ATOM 734 O O . GLU A 1 91 ? -6.617 -0.531 1.047 1.00 86.19 91 GLU A O 1
ATOM 739 N N . ARG A 1 92 ? -5.153 -0.323 -0.643 1.00 86.06 92 ARG A N 1
ATOM 740 C CA . ARG A 1 92 ? -5.115 -1.766 -0.939 1.00 86.06 92 ARG A CA 1
ATOM 741 C C . ARG A 1 92 ? -4.548 -2.567 0.231 1.00 86.06 92 ARG A C 1
ATOM 743 O O . ARG A 1 92 ? -5.107 -3.606 0.580 1.00 86.06 92 ARG A O 1
ATOM 750 N N . ARG A 1 93 ? -3.472 -2.079 0.861 1.00 88.75 93 ARG A N 1
ATOM 751 C CA . ARG A 1 93 ? -2.898 -2.710 2.064 1.00 88.75 93 ARG A CA 1
ATOM 752 C C . ARG A 1 93 ? -3.905 -2.733 3.212 1.00 88.75 93 ARG A C 1
ATOM 754 O O . ARG A 1 93 ? -4.111 -3.783 3.819 1.00 88.75 93 ARG A O 1
ATOM 761 N N . ARG A 1 94 ? -4.572 -1.601 3.453 1.00 91.69 94 ARG A N 1
ATOM 762 C CA . ARG A 1 94 ? -5.603 -1.455 4.486 1.00 91.69 94 ARG A CA 1
ATOM 763 C C . ARG A 1 94 ? -6.766 -2.407 4.249 1.00 91.69 94 ARG A C 1
ATOM 765 O O . ARG A 1 94 ? -7.190 -3.068 5.188 1.00 91.69 94 ARG A O 1
ATOM 772 N N . GLU A 1 95 ? -7.245 -2.521 3.014 1.00 91.75 95 GLU A N 1
ATOM 773 C CA . GLU A 1 95 ? -8.380 -3.383 2.679 1.00 91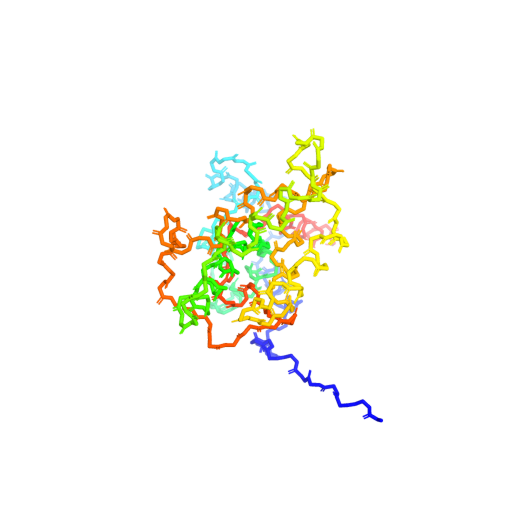.75 95 GLU A CA 1
ATOM 774 C C . GLU A 1 95 ? -8.062 -4.872 2.875 1.00 91.75 95 GLU A C 1
ATOM 776 O O . GLU A 1 95 ? -8.894 -5.618 3.394 1.00 91.75 95 GLU A O 1
ATOM 781 N N . LEU A 1 96 ? -6.845 -5.308 2.536 1.00 91.94 96 LEU A N 1
ATOM 782 C CA . LEU A 1 96 ? -6.405 -6.676 2.812 1.00 91.94 96 LEU A CA 1
ATOM 783 C C . LEU A 1 96 ? -6.294 -6.955 4.309 1.00 91.94 96 LEU A C 1
ATOM 785 O O . LEU A 1 96 ? -6.831 -7.961 4.770 1.00 91.94 96 LEU A O 1
ATOM 789 N N . LEU A 1 97 ? -5.640 -6.071 5.066 1.00 93.62 97 LEU A N 1
ATOM 790 C CA . LEU A 1 97 ? -5.525 -6.215 6.520 1.00 93.62 97 LE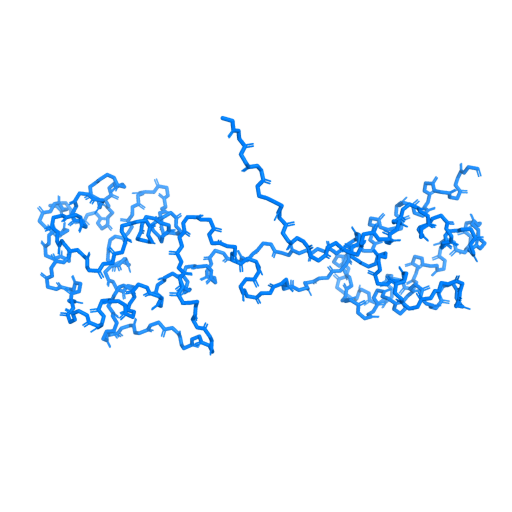U A CA 1
ATOM 791 C C . LEU A 1 97 ? -6.904 -6.247 7.180 1.00 93.62 97 LEU A C 1
ATOM 793 O O . LEU A 1 97 ? -7.186 -7.146 7.969 1.00 93.62 97 LEU A O 1
ATOM 797 N N . ARG A 1 98 ? -7.789 -5.325 6.794 1.00 94.56 98 ARG A N 1
ATOM 798 C CA . ARG A 1 98 ? -9.177 -5.270 7.253 1.00 94.56 98 ARG A CA 1
ATOM 799 C C . ARG A 1 98 ? -9.906 -6.583 6.984 1.00 94.56 98 ARG A C 1
ATOM 801 O O . ARG A 1 98 ? -10.433 -7.180 7.917 1.00 94.56 98 ARG A O 1
ATOM 808 N N . THR A 1 99 ? -9.896 -7.060 5.740 1.00 93.50 99 THR A N 1
ATOM 809 C CA . THR A 1 99 ? -10.589 -8.299 5.348 1.00 93.50 99 THR A CA 1
ATOM 810 C C . THR A 1 99 ? -10.038 -9.510 6.104 1.00 93.50 99 THR A C 1
ATOM 812 O O . THR A 1 99 ? -10.797 -10.344 6.599 1.00 93.50 99 THR A O 1
ATOM 815 N N . PHE A 1 100 ? -8.714 -9.584 6.265 1.00 93.00 100 PHE A N 1
ATOM 816 C CA . PHE A 1 100 ? -8.058 -10.663 6.997 1.00 93.00 100 PHE A CA 1
ATOM 817 C C . PHE A 1 100 ? -8.404 -10.646 8.493 1.00 93.00 100 PHE A C 1
ATOM 819 O O . PHE A 1 100 ? -8.706 -11.689 9.074 1.00 93.00 100 PHE A O 1
ATOM 826 N N . ILE A 1 101 ? -8.396 -9.469 9.128 1.00 94.25 101 ILE A N 1
ATOM 827 C CA . ILE A 1 101 ? -8.788 -9.314 10.535 1.00 94.25 101 ILE A CA 1
ATOM 828 C C . ILE A 1 101 ? -10.259 -9.695 10.706 1.00 94.25 101 ILE A C 1
ATOM 830 O O . ILE A 1 101 ? -10.574 -10.518 11.564 1.00 94.25 101 ILE A O 1
ATOM 834 N N . GLN A 1 102 ? -11.148 -9.171 9.863 1.00 94.06 102 GLN A N 1
ATOM 835 C CA . GLN A 1 102 ? -12.577 -9.470 9.909 1.00 94.06 102 GLN A CA 1
ATOM 836 C C . GLN A 1 102 ? -12.879 -10.966 9.794 1.00 94.06 102 GLN A C 1
ATOM 838 O O . GLN A 1 102 ? -13.745 -11.464 10.510 1.00 94.06 102 GLN A O 1
ATOM 843 N N . GLN A 1 103 ? -12.145 -11.708 8.958 1.00 91.94 103 GLN A N 1
ATOM 844 C CA . GLN A 1 103 ? -12.293 -13.162 8.873 1.00 91.94 103 GLN A CA 1
ATOM 845 C C . GLN A 1 103 ? -12.053 -13.837 10.233 1.00 91.94 103 GLN A C 1
ATOM 847 O O . GLN A 1 103 ? -12.799 -14.739 10.613 1.00 91.94 103 GLN A O 1
ATOM 852 N N . ARG A 1 104 ? -11.046 -13.381 10.991 1.00 91.50 104 ARG A N 1
ATOM 853 C CA . ARG A 1 104 ? -10.746 -13.892 12.339 1.00 91.50 104 ARG A CA 1
ATOM 854 C C . ARG A 1 104 ? -11.811 -13.491 13.354 1.00 91.50 104 ARG A C 1
ATOM 856 O O . ARG A 1 104 ? -12.247 -14.331 14.135 1.00 91.50 104 ARG A O 1
ATOM 863 N N . LEU A 1 105 ? -12.277 -12.242 13.302 1.00 93.19 105 LEU A N 1
ATOM 864 C CA . LEU A 1 105 ? -13.356 -11.763 14.172 1.00 93.19 105 LEU A CA 1
ATOM 865 C C . LEU A 1 105 ? -14.650 -12.550 13.949 1.00 93.19 105 LEU A C 1
ATOM 867 O O . LEU A 1 105 ? -15.286 -12.964 14.916 1.00 93.19 105 LEU A O 1
ATOM 871 N N . ARG A 1 106 ? -14.989 -12.824 12.685 1.00 91.81 106 ARG A N 1
ATOM 872 C CA . ARG A 1 106 ? -16.150 -13.628 12.297 1.00 91.81 106 ARG A CA 1
ATOM 873 C C . ARG A 1 106 ? -16.052 -15.064 12.802 1.00 91.81 106 ARG A C 1
ATOM 875 O O . ARG A 1 106 ? -17.024 -15.572 13.345 1.00 91.81 106 ARG A O 1
ATOM 882 N N . GLN A 1 107 ? -14.890 -15.707 12.667 1.00 90.88 107 GLN A N 1
ATOM 883 C CA . GLN A 1 107 ? -14.660 -17.068 13.181 1.00 90.88 107 GLN A CA 1
ATOM 884 C C . GLN A 1 107 ? -14.841 -17.167 14.702 1.00 90.88 107 GLN A C 1
ATOM 886 O O . GLN A 1 107 ? -15.247 -18.208 15.205 1.00 90.88 107 GLN A O 1
ATOM 891 N N . ALA A 1 108 ? -14.545 -16.086 15.422 1.00 91.94 108 ALA A N 1
ATOM 892 C CA . ALA A 1 108 ? -14.661 -16.013 16.872 1.00 91.94 108 ALA A CA 1
ATOM 893 C C . ALA A 1 108 ? -15.974 -15.369 17.361 1.00 91.94 108 ALA A C 1
ATOM 895 O O . ALA A 1 108 ? -16.101 -15.131 18.561 1.00 91.94 108 ALA A O 1
ATOM 896 N N . PHE A 1 109 ? -16.913 -15.044 16.460 1.00 90.38 109 PHE A N 1
ATOM 897 C CA . PHE A 1 109 ? -18.149 -14.304 16.766 1.00 90.38 109 PHE A CA 1
ATOM 898 C C . PHE A 1 109 ? -17.904 -13.053 17.627 1.00 90.38 109 PHE A C 1
ATOM 900 O O . PHE A 1 109 ? -18.650 -12.739 18.554 1.00 90.38 109 PHE A O 1
ATOM 907 N N . TRP A 1 110 ? -16.804 -12.350 17.362 1.00 92.69 110 TRP A N 1
ATOM 908 C CA . TRP A 1 110 ? -16.431 -11.169 18.127 1.00 92.69 110 TRP A CA 1
ATOM 909 C C . TRP A 1 110 ? -16.996 -9.917 17.461 1.00 92.69 110 TRP A C 1
ATOM 911 O O . TRP A 1 110 ? -16.707 -9.637 16.295 1.00 92.69 110 TRP A O 1
ATOM 921 N N . GLU A 1 111 ? -17.804 -9.173 18.215 1.00 87.81 111 GLU A N 1
ATOM 922 C CA . GLU A 1 111 ? -18.503 -7.978 17.745 1.00 87.81 111 GLU A CA 1
ATOM 923 C C . GLU A 1 111 ? -17.803 -6.694 18.232 1.00 87.81 111 GLU A C 1
ATOM 925 O O . GLU A 1 111 ? -17.807 -6.406 19.437 1.00 87.81 111 GLU A O 1
ATOM 930 N N . PRO A 1 112 ? -17.232 -5.882 17.320 1.00 81.44 112 PRO A N 1
ATOM 931 C CA . PRO A 1 112 ? -16.529 -4.653 17.690 1.00 81.44 112 PRO A CA 1
ATOM 932 C C . PRO A 1 112 ? -17.447 -3.630 18.357 1.00 81.44 112 PRO A C 1
ATOM 934 O O . PRO A 1 112 ? -17.034 -2.915 19.267 1.00 81.44 112 PRO A O 1
ATOM 937 N N . GLN A 1 113 ? -18.707 -3.563 17.932 1.00 83.19 113 GLN A N 1
ATOM 938 C CA . GLN A 1 113 ? -19.624 -2.523 18.381 1.00 83.19 113 GLN A CA 1
ATOM 939 C C . GLN A 1 113 ? -20.018 -2.673 19.856 1.00 83.19 113 GLN A C 1
ATOM 941 O O . GLN A 1 113 ? -20.190 -1.672 20.541 1.00 83.19 113 GLN A O 1
ATOM 946 N N . GLN A 1 114 ? -20.098 -3.904 20.366 1.00 82.69 114 GLN A N 1
ATOM 947 C CA . GLN A 1 114 ? -20.414 -4.149 21.776 1.00 82.69 114 GLN A CA 1
ATOM 948 C C . GLN A 1 114 ? -19.185 -4.035 22.683 1.00 82.69 114 GLN A C 1
ATOM 950 O O . GLN A 1 114 ? -19.276 -3.549 23.806 1.00 82.69 114 GLN A O 1
ATOM 955 N N . LYS A 1 115 ? -18.026 -4.520 22.221 1.00 83.75 115 LYS A N 1
ATOM 956 C CA . LYS A 1 115 ? -16.828 -4.636 23.066 1.00 83.75 115 LYS A CA 1
ATOM 957 C C . LYS A 1 115 ? -15.908 -3.429 22.949 1.00 83.75 115 LYS A C 1
ATOM 959 O O . LYS A 1 115 ? -15.485 -2.878 23.960 1.00 83.75 115 LYS A O 1
ATOM 964 N N . LEU A 1 116 ? -15.589 -3.033 21.720 1.00 91.06 116 LEU A N 1
ATOM 965 C CA . LEU A 1 116 ? -14.589 -2.009 21.434 1.00 91.06 116 LEU A CA 1
ATOM 966 C C . LEU A 1 116 ? -15.183 -0.605 21.531 1.00 91.06 116 LEU A C 1
ATOM 968 O O . LEU A 1 116 ? -14.655 0.220 22.270 1.00 91.06 116 LEU A O 1
ATOM 972 N N . LEU A 1 117 ? -16.308 -0.340 20.860 1.00 92.00 117 LEU A N 1
ATOM 973 C CA . LEU A 1 117 ? -16.912 0.998 20.858 1.00 92.00 117 LEU A CA 1
ATOM 974 C C . LEU A 1 117 ? -17.318 1.459 22.263 1.00 92.00 117 LEU A C 1
ATOM 976 O O . LEU A 1 117 ? -17.038 2.592 22.640 1.00 92.00 117 LEU A O 1
ATOM 980 N N . THR A 1 118 ? -17.919 0.580 23.068 1.00 89.25 118 THR A N 1
ATOM 981 C CA . THR A 1 118 ? -18.298 0.911 24.450 1.00 89.25 118 THR A CA 1
ATOM 982 C C . THR A 1 118 ? -17.090 1.260 25.320 1.00 89.25 118 THR A C 1
ATOM 984 O O . THR A 1 118 ? -17.191 2.146 26.165 1.00 89.25 118 THR A O 1
ATOM 987 N N . ALA A 1 119 ? -15.946 0.597 25.124 1.00 91.25 119 ALA A N 1
ATOM 988 C CA . ALA A 1 119 ? -14.717 0.927 25.842 1.00 91.25 119 ALA A CA 1
ATOM 989 C C . ALA A 1 119 ? -14.126 2.270 25.379 1.00 91.25 119 ALA A C 1
ATOM 991 O O . ALA A 1 119 ? -13.693 3.060 26.212 1.00 91.25 119 ALA A O 1
ATOM 992 N N . LEU A 1 120 ? -14.174 2.549 24.074 1.00 91.81 120 LEU A N 1
ATOM 993 C CA . LEU A 1 120 ? -13.691 3.800 23.482 1.00 91.81 120 LEU A CA 1
ATOM 994 C C . LEU A 1 120 ? -14.496 5.016 23.952 1.00 91.81 120 LEU A C 1
ATOM 996 O O . LEU A 1 120 ? -13.908 5.991 24.403 1.00 91.81 120 LEU A O 1
ATOM 1000 N N . ILE A 1 121 ? -15.831 4.927 23.935 1.00 90.88 121 ILE A N 1
ATOM 1001 C CA . ILE A 1 121 ? -16.725 6.011 24.384 1.00 90.88 121 ILE A CA 1
ATOM 1002 C C . ILE A 1 121 ? -16.482 6.371 25.856 1.00 90.88 121 ILE A C 1
ATOM 1004 O O . ILE A 1 121 ? -16.610 7.525 26.242 1.00 90.88 121 ILE A O 1
ATOM 1008 N N . ARG A 1 122 ? -16.119 5.395 26.699 1.00 89.12 122 ARG A N 1
ATOM 1009 C CA . ARG A 1 122 ? -15.821 5.653 28.118 1.00 89.12 122 ARG A CA 1
ATOM 1010 C C . ARG A 1 122 ? -14.536 6.450 28.329 1.00 89.12 122 ARG A C 1
ATOM 1012 O O . ARG A 1 122 ? -14.413 7.105 29.357 1.00 89.12 122 ARG A O 1
ATOM 1019 N N . ILE A 1 123 ? -13.584 6.341 27.408 1.00 88.00 123 ILE A N 1
ATOM 1020 C CA . ILE A 1 123 ? -12.284 7.015 27.493 1.00 88.00 123 ILE A CA 1
ATOM 1021 C C . ILE A 1 123 ? -12.358 8.390 26.828 1.00 88.00 123 ILE A C 1
ATOM 1023 O O . ILE A 1 123 ? -11.817 9.358 27.354 1.00 88.00 123 ILE A O 1
ATOM 1027 N N . ASP A 1 124 ? -13.097 8.506 25.727 1.00 90.25 124 ASP A N 1
ATOM 1028 C CA . ASP A 1 124 ? -13.323 9.771 25.032 1.00 90.25 124 ASP A CA 1
ATOM 1029 C C . ASP A 1 124 ? -14.503 10.562 25.627 1.00 90.25 124 ASP A C 1
ATOM 1031 O O . ASP A 1 124 ? -15.534 10.770 24.987 1.00 90.25 124 ASP A O 1
ATOM 1035 N N . VAL A 1 125 ? -14.349 11.012 26.876 1.00 87.31 125 VAL A N 1
ATOM 1036 C CA . VAL A 1 125 ? -15.374 11.794 27.603 1.00 87.31 125 VAL A CA 1
ATOM 1037 C C . VAL A 1 125 ? -15.734 13.092 26.867 1.00 87.31 125 VAL A C 1
ATOM 1039 O O . VAL A 1 125 ? -16.869 13.559 26.931 1.00 87.31 125 VAL A O 1
ATOM 1042 N N . GLU A 1 126 ? -14.772 13.660 26.143 1.00 88.06 126 GLU A N 1
ATOM 1043 C CA . GLU A 1 126 ? -14.913 14.914 25.398 1.00 88.06 126 GLU A CA 1
ATOM 1044 C C . GLU A 1 126 ? -15.465 14.714 23.976 1.00 88.06 126 GLU A C 1
ATOM 1046 O O . GLU A 1 126 ? -15.647 15.692 23.251 1.00 88.06 126 GLU A O 1
ATOM 1051 N N . ASN A 1 127 ? -15.757 13.470 23.576 1.00 87.81 127 ASN A N 1
ATOM 1052 C CA . ASN A 1 127 ? -16.283 13.112 22.257 1.00 87.81 127 ASN A CA 1
ATOM 1053 C C . ASN A 1 127 ? -15.438 13.678 21.098 1.00 87.81 127 ASN A C 1
ATOM 1055 O O . ASN A 1 127 ? -15.963 14.142 20.080 1.00 87.81 127 ASN A O 1
ATOM 1059 N N . ARG A 1 128 ? -14.110 13.653 21.254 1.00 89.00 128 ARG A N 1
ATOM 1060 C CA . ARG A 1 128 ? -13.151 14.091 20.235 1.00 89.00 128 ARG A CA 1
ATOM 1061 C C . ARG A 1 128 ? -13.161 13.190 19.010 1.00 89.00 128 ARG A C 1
ATOM 1063 O O . ARG A 1 128 ? -12.757 13.641 17.945 1.00 89.00 128 ARG A O 1
ATOM 1070 N N . LYS A 1 129 ? -13.606 11.936 19.137 1.00 92.88 129 LYS A N 1
ATOM 1071 C CA . LYS A 1 129 ? -13.596 10.889 18.095 1.00 92.88 129 LYS A CA 1
ATOM 1072 C C . LYS A 1 129 ? -12.205 10.390 17.694 1.00 92.88 129 LYS A C 1
ATOM 1074 O O . LYS A 1 129 ? -12.088 9.508 16.837 1.00 92.88 129 LYS A O 1
ATOM 1079 N N . PHE A 1 130 ? -11.166 10.906 18.345 1.00 94.88 130 PHE A N 1
ATOM 1080 C CA . PHE A 1 130 ? -9.774 10.514 18.176 1.00 94.88 130 PHE A CA 1
ATOM 1081 C C . PHE A 1 130 ? -9.189 10.115 19.522 1.00 94.88 130 PHE A C 1
ATOM 1083 O O . PHE A 1 130 ? -9.448 10.767 20.530 1.00 94.88 130 PHE A O 1
ATOM 1090 N N . ILE A 1 131 ? -8.370 9.069 19.515 1.00 94.81 131 ILE A N 1
ATOM 1091 C CA . ILE A 1 131 ? -7.550 8.686 20.665 1.00 94.81 131 ILE A CA 1
ATOM 1092 C C . ILE A 1 131 ? -6.111 8.447 20.225 1.00 94.81 131 ILE A C 1
ATOM 1094 O O . ILE A 1 131 ? -5.837 8.226 19.039 1.00 94.81 131 ILE A O 1
ATOM 1098 N N . SER A 1 132 ? -5.188 8.492 21.177 1.00 94.25 132 SER A N 1
ATOM 1099 C CA . SER A 1 132 ? -3.786 8.191 20.910 1.00 94.25 132 SER A CA 1
ATOM 1100 C C . SER A 1 132 ? -3.587 6.726 20.516 1.00 94.25 132 SER A C 1
ATOM 1102 O O . SER A 1 132 ? -4.412 5.845 20.794 1.00 94.25 132 SER A O 1
ATOM 1104 N N . ARG A 1 133 ? -2.442 6.452 19.883 1.00 93.81 133 ARG A N 1
ATOM 1105 C CA . ARG A 1 133 ? -2.035 5.089 19.541 1.00 93.81 133 ARG A CA 1
ATOM 1106 C C . ARG A 1 133 ? -1.975 4.177 20.763 1.00 93.81 133 ARG A C 1
ATOM 1108 O O . ARG A 1 133 ? -2.477 3.057 20.718 1.00 93.81 133 ARG A O 1
ATOM 1115 N N . GLU A 1 134 ? -1.399 4.675 21.850 1.00 93.00 134 GLU A N 1
ATOM 1116 C CA . GLU A 1 134 ? -1.233 3.932 23.096 1.00 93.00 134 GLU A CA 1
ATOM 1117 C C . GLU A 1 134 ? -2.580 3.566 23.738 1.00 93.00 134 GLU A C 1
ATOM 1119 O O . GLU A 1 134 ? -2.789 2.419 24.141 1.00 93.00 134 GLU A O 1
ATOM 1124 N N . GLU A 1 135 ? -3.526 4.507 23.786 1.00 93.94 135 GLU A N 1
ATOM 1125 C CA . GLU A 1 135 ? -4.869 4.254 24.319 1.00 93.94 135 GLU A CA 1
ATOM 1126 C C . GLU A 1 135 ? -5.601 3.186 23.503 1.00 93.94 135 GLU A C 1
ATOM 1128 O O . GLU A 1 135 ? -6.146 2.240 24.075 1.00 93.94 135 GLU A O 1
ATOM 1133 N N . MET A 1 136 ? -5.571 3.285 22.168 1.00 95.06 136 MET A N 1
ATOM 1134 C CA . MET A 1 136 ? -6.213 2.303 21.288 1.00 95.06 136 MET A CA 1
ATOM 1135 C C . MET A 1 136 ? -5.635 0.904 21.515 1.00 95.06 136 MET A C 1
ATOM 1137 O O . MET A 1 136 ? -6.372 -0.072 21.669 1.00 95.06 136 MET A O 1
ATOM 1141 N N . ASP A 1 137 ? -4.313 0.815 21.591 1.00 93.31 137 ASP A N 1
ATOM 1142 C CA . ASP A 1 137 ? -3.575 -0.416 21.840 1.00 93.31 137 ASP A CA 1
ATOM 1143 C C . ASP A 1 137 ? -3.954 -1.061 23.185 1.00 93.31 137 ASP A C 1
ATOM 1145 O O . ASP A 1 137 ? -4.193 -2.274 23.262 1.00 93.31 137 ASP A O 1
ATOM 1149 N N . ASN A 1 138 ? -4.073 -0.256 24.242 1.00 93.25 138 ASN A N 1
ATOM 1150 C CA . ASN A 1 138 ? -4.500 -0.711 25.565 1.00 93.25 138 ASN A CA 1
ATOM 1151 C C . ASN A 1 138 ? -5.948 -1.220 25.557 1.00 93.25 138 ASN A C 1
ATOM 1153 O O . ASN A 1 138 ? -6.236 -2.285 26.112 1.00 93.25 138 ASN A O 1
ATOM 1157 N N . ILE A 1 139 ? -6.853 -0.524 24.867 1.00 93.94 139 ILE A N 1
ATOM 1158 C CA . ILE A 1 139 ? -8.262 -0.922 24.752 1.00 93.94 139 ILE A CA 1
ATOM 1159 C C . ILE A 1 139 ? -8.408 -2.217 23.944 1.00 93.94 139 ILE A C 1
ATOM 1161 O O . ILE A 1 139 ? -9.158 -3.118 24.330 1.00 93.94 139 ILE A O 1
ATOM 1165 N N . LEU A 1 140 ? -7.679 -2.366 22.839 1.00 93.38 140 LEU A N 1
ATOM 1166 C CA . LEU A 1 140 ? -7.701 -3.585 22.025 1.00 93.38 140 LEU A CA 1
ATOM 1167 C C . LEU A 1 140 ? -7.216 -4.810 22.813 1.00 93.38 140 LEU A C 1
ATOM 1169 O O . LEU A 1 140 ? -7.797 -5.894 22.698 1.00 93.38 140 LEU A O 1
ATOM 1173 N N . LYS A 1 141 ? -6.195 -4.637 23.663 1.00 91.25 141 LYS A N 1
ATOM 1174 C CA . LYS A 1 141 ? -5.740 -5.679 24.599 1.00 91.25 141 LYS A CA 1
ATOM 1175 C C . LYS A 1 141 ? -6.813 -5.996 25.642 1.00 91.25 141 LYS A C 1
ATOM 1177 O O . LYS A 1 141 ? -7.134 -7.167 25.846 1.00 91.25 141 LYS A O 1
ATOM 1182 N N . ALA A 1 142 ? -7.411 -4.974 26.256 1.00 91.50 142 ALA A N 1
ATOM 1183 C CA . ALA A 1 142 ? -8.450 -5.137 27.274 1.00 91.50 142 ALA A CA 1
ATOM 1184 C C . ALA A 1 142 ? -9.704 -5.849 26.733 1.00 91.50 142 ALA A C 1
ATOM 1186 O O . ALA A 1 142 ? -10.288 -6.696 27.408 1.00 91.50 142 ALA A O 1
ATOM 1187 N N . THR A 1 143 ? -10.083 -5.566 25.486 1.00 91.06 143 THR A N 1
ATOM 1188 C CA . THR A 1 143 ? -11.248 -6.167 24.809 1.00 91.06 143 THR A CA 1
ATOM 1189 C C . THR A 1 143 ? -10.983 -7.565 24.238 1.00 91.06 143 THR A C 1
ATOM 1191 O O . THR A 1 143 ? -11.904 -8.200 23.707 1.00 91.06 143 THR A O 1
ATOM 1194 N N . ARG A 1 144 ? -9.749 -8.075 24.389 1.00 90.81 144 ARG A N 1
ATOM 1195 C CA . ARG A 1 144 ? -9.308 -9.418 23.978 1.00 90.81 144 ARG A CA 1
ATOM 1196 C C . ARG A 1 144 ? -9.695 -9.731 22.534 1.00 90.81 144 ARG A C 1
ATOM 1198 O O . ARG A 1 144 ? -10.377 -10.721 22.264 1.00 90.81 144 ARG A O 1
ATOM 1205 N N . ILE A 1 145 ? -9.297 -8.858 21.612 1.00 92.00 145 ILE A N 1
ATOM 1206 C CA . ILE A 1 145 ? -9.572 -9.057 20.189 1.00 92.00 145 ILE A CA 1
ATOM 1207 C C . ILE A 1 145 ? -8.988 -10.411 19.712 1.00 92.00 145 ILE A C 1
ATOM 1209 O O . ILE A 1 145 ? -7.805 -10.679 19.934 1.00 92.00 145 ILE A O 1
ATOM 1213 N N . PRO A 1 146 ? -9.778 -11.298 19.073 1.00 91.50 146 PRO A N 1
ATOM 1214 C CA . PRO A 1 146 ? -9.367 -12.661 18.723 1.00 91.50 146 PRO A CA 1
ATOM 1215 C C . PRO A 1 146 ? -8.573 -12.690 17.412 1.00 91.50 146 PRO A C 1
ATOM 1217 O O . PRO A 1 146 ? -8.909 -13.373 16.446 1.00 91.50 146 PRO A O 1
ATOM 1220 N N . THR A 1 147 ? -7.506 -11.906 17.357 1.00 91.00 147 THR A N 1
ATOM 1221 C CA . THR A 1 147 ? -6.566 -11.873 16.241 1.00 91.00 147 THR A CA 1
ATOM 1222 C C . THR A 1 147 ? -5.169 -11.564 16.764 1.00 91.00 147 THR A C 1
ATOM 1224 O O . THR A 1 147 ? -4.987 -11.142 17.906 1.00 91.00 147 THR A O 1
ATOM 1227 N N . LYS A 1 148 ? -4.152 -11.767 15.928 1.00 90.19 148 LYS A N 1
ATOM 1228 C CA . LYS A 1 148 ? -2.788 -11.388 16.294 1.00 90.19 148 LYS A CA 1
ATOM 1229 C C . LYS A 1 148 ? -2.703 -9.871 16.394 1.00 90.19 148 LYS A C 1
ATOM 1231 O O . LYS A 1 148 ? -2.968 -9.179 15.415 1.00 90.19 148 LYS A O 1
ATOM 1236 N N . TYR A 1 149 ? -2.250 -9.381 17.543 1.00 88.88 149 TYR A N 1
ATOM 1237 C CA . TYR A 1 149 ? -2.078 -7.951 17.795 1.00 88.88 149 TYR A CA 1
ATOM 1238 C C . TYR A 1 149 ? -1.230 -7.252 16.725 1.00 88.88 149 TYR A C 1
ATOM 1240 O O . TYR A 1 149 ? -1.582 -6.175 16.266 1.00 88.88 149 TYR A O 1
ATOM 1248 N N . VAL A 1 150 ? -0.178 -7.924 16.249 1.00 88.12 150 VAL A N 1
ATOM 1249 C CA . VAL A 1 150 ? 0.655 -7.487 15.119 1.00 88.12 150 VAL A CA 1
ATOM 1250 C C . VAL A 1 150 ? -0.169 -7.031 13.910 1.00 88.12 150 VAL A C 1
ATOM 1252 O O . VAL A 1 150 ? 0.124 -5.993 13.333 1.00 88.12 150 VAL A O 1
ATOM 1255 N N . LEU A 1 151 ? -1.216 -7.773 13.537 1.00 91.19 151 LEU A N 1
ATOM 1256 C CA . LEU A 1 151 ? -2.033 -7.450 12.364 1.00 91.19 151 LEU A CA 1
ATOM 1257 C C . LEU A 1 151 ? -2.874 -6.199 12.592 1.00 91.19 151 LEU A C 1
ATOM 1259 O O . LEU A 1 151 ? -3.033 -5.385 11.687 1.00 91.19 151 LEU A O 1
ATOM 1263 N N . VAL A 1 152 ? -3.395 -6.047 13.810 1.00 92.50 152 VAL A N 1
ATOM 1264 C CA . VAL A 1 152 ? -4.154 -4.859 14.200 1.00 92.50 152 VAL A CA 1
ATOM 1265 C C . VAL A 1 152 ? -3.231 -3.651 14.244 1.00 92.50 152 VAL A C 1
ATOM 1267 O O . VAL A 1 152 ? -3.585 -2.621 13.697 1.00 92.50 152 VAL A O 1
ATOM 1270 N N . SER A 1 153 ? -2.019 -3.796 14.780 1.00 91.94 153 SER A N 1
ATOM 1271 C CA . SER A 1 153 ? -1.000 -2.744 14.773 1.00 91.94 153 SER A CA 1
ATOM 1272 C C . SER A 1 153 ? -0.667 -2.291 13.349 1.00 91.94 153 SER A C 1
ATOM 1274 O O . SER A 1 153 ? -0.779 -1.109 13.048 1.00 91.94 153 SER A O 1
ATOM 1276 N N . MET A 1 154 ? -0.365 -3.228 12.440 1.00 90.50 154 MET A N 1
ATOM 1277 C CA . MET A 1 154 ? -0.118 -2.909 11.025 1.00 90.50 154 MET A CA 1
ATOM 1278 C C . MET A 1 154 ? -1.309 -2.197 10.376 1.00 90.50 154 MET A C 1
ATOM 1280 O O . MET A 1 154 ? -1.137 -1.344 9.512 1.00 90.50 154 MET A O 1
ATOM 1284 N N . TYR A 1 155 ? -2.531 -2.563 10.761 1.00 94.81 155 TYR A N 1
ATOM 1285 C CA . TYR A 1 155 ? -3.740 -1.899 10.298 1.00 94.81 155 TYR A CA 1
ATOM 1286 C C . TYR A 1 155 ? -3.869 -0.475 10.859 1.00 94.81 155 TYR A C 1
ATOM 1288 O O . TYR A 1 155 ? -4.173 0.446 10.102 1.00 94.81 155 TYR A O 1
ATOM 1296 N N . LEU A 1 156 ? -3.612 -0.279 12.154 1.00 94.31 156 LEU A N 1
ATOM 1297 C CA . LEU A 1 156 ? -3.653 1.031 12.801 1.00 94.31 156 LEU A CA 1
ATOM 1298 C C . LEU A 1 156 ? -2.615 1.982 12.202 1.00 94.31 156 LEU A C 1
ATOM 1300 O O . LEU A 1 156 ? -2.971 3.120 11.925 1.00 94.31 156 LEU A O 1
ATOM 1304 N N . ASP A 1 157 ? -1.415 1.501 11.857 1.00 92.00 157 ASP A N 1
ATOM 1305 C CA . ASP A 1 157 ? -0.391 2.294 11.148 1.00 92.00 157 ASP A CA 1
ATOM 1306 C C . ASP A 1 157 ? -0.919 2.867 9.818 1.00 92.00 157 ASP A C 1
ATOM 1308 O O . ASP A 1 157 ? -0.475 3.910 9.335 1.00 92.00 157 ASP A O 1
ATOM 1312 N N . LEU A 1 158 ? -1.891 2.192 9.193 1.00 90.81 158 LEU A N 1
ATOM 1313 C CA . LEU A 1 158 ? -2.505 2.650 7.949 1.00 90.81 158 LEU A CA 1
ATOM 1314 C C . LEU A 1 158 ? -3.690 3.603 8.164 1.00 90.81 158 LEU A C 1
ATOM 1316 O O . LEU A 1 158 ? -4.072 4.309 7.226 1.00 90.81 158 LEU A O 1
ATOM 1320 N N . VAL A 1 159 ? -4.286 3.620 9.352 1.00 93.19 159 VAL A N 1
ATOM 1321 C CA . VAL A 1 159 ? -5.469 4.436 9.680 1.00 93.19 159 VAL A CA 1
ATOM 1322 C C . VAL A 1 159 ? -5.108 5.672 10.494 1.00 93.19 159 VAL A C 1
ATOM 1324 O O . VAL A 1 159 ? -5.847 6.652 10.455 1.00 93.19 159 VAL A O 1
ATOM 1327 N N . GLU A 1 160 ? -3.982 5.636 11.197 1.00 92.19 160 GLU A N 1
ATOM 1328 C CA . GLU A 1 160 ? -3.469 6.737 11.998 1.00 92.19 160 GLU A CA 1
ATOM 1329 C C . GLU A 1 160 ? -3.302 8.012 11.160 1.00 92.19 160 GLU A C 1
ATOM 1331 O O . GLU A 1 160 ? -2.898 7.983 9.989 1.00 92.19 160 GLU A O 1
ATOM 1336 N N . THR A 1 161 ? -3.690 9.122 11.781 1.00 9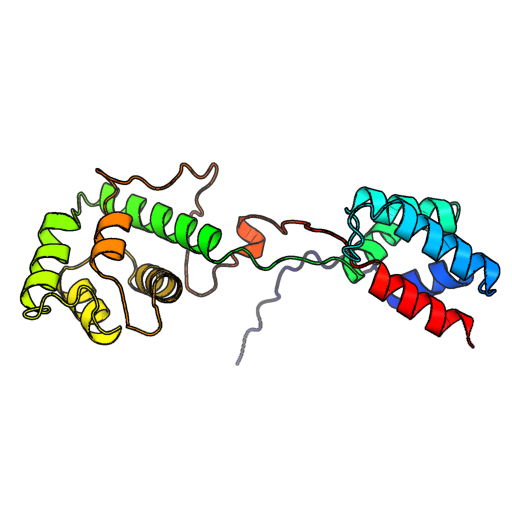2.00 161 THR A N 1
ATOM 1337 C CA . THR A 1 161 ? -3.661 10.478 11.230 1.00 92.00 161 THR A CA 1
ATOM 1338 C C . THR A 1 161 ? -2.847 11.378 12.152 1.00 92.00 161 THR A C 1
ATOM 1340 O O . THR A 1 161 ? -2.550 10.994 13.282 1.00 92.00 161 THR A O 1
ATOM 1343 N N . ASP A 1 162 ? -2.567 12.606 11.721 1.00 88.81 162 ASP A N 1
ATOM 1344 C CA . ASP A 1 162 ? -1.850 13.595 12.540 1.00 88.81 162 ASP A CA 1
ATOM 1345 C C . ASP A 1 162 ? -2.581 13.932 13.856 1.00 88.81 162 ASP A C 1
ATOM 1347 O O . ASP A 1 162 ? -1.964 14.361 14.827 1.00 88.81 162 ASP A O 1
ATOM 1351 N N . HIS A 1 163 ? -3.898 13.707 13.910 1.00 87.69 163 HIS A N 1
ATOM 1352 C CA . HIS A 1 163 ? -4.736 13.931 15.093 1.00 87.69 163 HIS A CA 1
ATOM 1353 C C . HIS A 1 163 ? -4.918 12.674 15.963 1.00 87.69 163 HIS A C 1
ATOM 1355 O O . HIS A 1 163 ? -5.669 12.701 16.937 1.00 87.69 163 HIS A O 1
ATOM 1361 N N . GLY A 1 164 ? -4.255 11.568 15.616 1.00 92.50 164 GLY A N 1
ATOM 1362 C CA . GLY A 1 164 ? -4.404 10.267 16.265 1.00 92.50 164 GLY A CA 1
ATOM 1363 C C . GLY A 1 164 ? -5.299 9.312 15.476 1.00 92.50 164 GLY A C 1
ATOM 1364 O O . GLY A 1 164 ? -5.438 9.408 14.251 1.00 92.50 164 GLY A O 1
ATOM 1365 N N . ILE A 1 165 ? -5.893 8.345 16.175 1.00 95.00 165 ILE A N 1
ATOM 1366 C CA . ILE A 1 165 ? -6.669 7.268 15.558 1.00 95.00 165 ILE A CA 1
ATOM 1367 C C . ILE A 1 165 ? -8.161 7.610 15.578 1.00 95.00 165 ILE A C 1
ATOM 1369 O O . ILE A 1 165 ? -8.742 7.681 16.664 1.00 95.00 165 ILE A O 1
ATOM 1373 N N . PRO A 1 166 ? -8.818 7.732 14.408 1.00 95.44 166 PRO A N 1
ATOM 1374 C CA . PRO A 1 166 ? -10.266 7.900 14.331 1.00 95.44 166 PRO A CA 1
ATOM 1375 C C . PRO A 1 166 ? -10.967 6.595 14.729 1.00 95.44 166 PRO A C 1
ATOM 1377 O O . PRO A 1 166 ? -11.141 5.680 13.917 1.00 95.44 166 PRO A O 1
ATOM 1380 N N . TYR A 1 167 ? -11.365 6.465 15.991 1.00 94.38 167 TYR A N 1
ATOM 1381 C CA . TYR A 1 167 ? -11.793 5.170 16.519 1.00 94.38 167 TYR A CA 1
ATOM 1382 C C . TYR A 1 167 ? -13.152 4.709 15.978 1.00 94.38 167 TYR A C 1
ATOM 1384 O O . TYR A 1 167 ? -13.367 3.507 15.823 1.00 94.38 167 TYR A O 1
ATOM 1392 N N . GLU A 1 168 ? -14.051 5.630 15.613 1.00 93.25 168 GLU A N 1
ATOM 1393 C CA . GLU A 1 168 ? -15.320 5.286 14.952 1.00 93.25 168 GLU A CA 1
ATOM 1394 C C . GLU A 1 168 ? -15.066 4.603 13.600 1.00 93.25 168 GLU A C 1
ATOM 1396 O O . GLU A 1 168 ? -15.721 3.616 13.257 1.00 93.25 168 GLU A O 1
ATOM 1401 N N . GLN A 1 169 ? -14.065 5.087 12.852 1.00 93.81 169 GLN A N 1
ATOM 1402 C CA . GLN A 1 169 ? -13.635 4.477 11.596 1.00 93.81 169 GLN A CA 1
ATOM 1403 C C . GLN A 1 169 ? -13.081 3.073 11.838 1.00 93.81 169 GLN A C 1
ATOM 1405 O O . GLN A 1 169 ? -13.451 2.148 11.120 1.00 93.81 169 GLN A O 1
ATOM 1410 N N . VAL A 1 170 ? -12.231 2.899 12.856 1.00 95.00 170 VAL A N 1
ATOM 1411 C CA . VAL A 1 170 ? -11.667 1.588 13.210 1.00 95.00 170 VAL A CA 1
ATOM 1412 C C . VAL A 1 170 ? -12.774 0.599 13.568 1.00 95.00 170 VAL A C 1
ATOM 1414 O O . VAL A 1 170 ? -12.810 -0.492 13.005 1.00 95.00 170 VAL A O 1
ATOM 1417 N N . VAL A 1 171 ? -13.714 0.976 14.439 1.00 94.94 171 VAL A N 1
ATOM 1418 C CA . VAL A 1 171 ? -14.853 0.118 14.810 1.00 94.94 171 VAL A CA 1
ATOM 1419 C C . VAL A 1 171 ? -15.662 -0.260 13.574 1.00 94.94 171 VAL A C 1
ATOM 1421 O O . VAL A 1 171 ? -15.944 -1.440 13.371 1.00 94.94 171 VAL A O 1
ATOM 1424 N N . ARG A 1 172 ? -15.987 0.720 12.721 1.00 94.38 172 ARG A N 1
ATOM 1425 C CA . ARG A 1 172 ? -16.722 0.490 11.473 1.00 94.38 172 ARG A CA 1
ATOM 1426 C C . ARG A 1 172 ? -15.975 -0.442 10.525 1.00 94.38 172 ARG A C 1
ATOM 1428 O O . ARG A 1 172 ? -16.599 -1.246 9.845 1.00 94.38 172 ARG A O 1
ATOM 1435 N N . ASP A 1 173 ? -14.658 -0.342 10.444 1.00 94.31 173 ASP A N 1
ATOM 1436 C CA . ASP A 1 173 ? -13.863 -1.197 9.566 1.00 94.31 173 ASP A CA 1
ATOM 1437 C C . ASP A 1 173 ? -13.696 -2.610 10.107 1.00 94.31 173 ASP A C 1
ATOM 1439 O O . ASP A 1 173 ? -13.559 -3.536 9.316 1.00 94.31 173 ASP A O 1
ATOM 1443 N N . LEU A 1 174 ? -13.728 -2.804 11.424 1.00 94.25 174 LEU A N 1
ATOM 1444 C CA . LEU A 1 174 ? -13.687 -4.130 12.041 1.00 94.25 174 LEU A CA 1
ATOM 1445 C C . LEU A 1 174 ? -15.062 -4.816 12.070 1.00 94.25 174 LEU A C 1
ATOM 1447 O O . LEU A 1 174 ? -15.131 -6.029 12.279 1.00 94.25 174 LEU A O 1
ATOM 1451 N N . ASP A 1 175 ? -16.146 -4.067 11.854 1.00 93.00 175 ASP A N 1
ATOM 1452 C CA . ASP A 1 175 ? -17.513 -4.588 11.822 1.00 93.00 175 ASP A CA 1
ATOM 1453 C C . ASP A 1 175 ? -17.770 -5.383 10.537 1.00 93.00 175 ASP A C 1
ATOM 1455 O O . ASP A 1 175 ? -18.189 -4.861 9.504 1.00 93.00 175 ASP A O 1
ATOM 1459 N N . TRP A 1 176 ? -17.520 -6.685 10.622 1.00 91.19 176 TRP A N 1
ATOM 1460 C CA . TRP A 1 176 ? -17.719 -7.635 9.534 1.00 91.19 176 TRP A CA 1
ATOM 1461 C C . TRP A 1 176 ? -19.197 -7.911 9.216 1.00 91.19 176 TRP A C 1
ATOM 1463 O O . TRP A 1 176 ? -19.475 -8.506 8.174 1.00 91.19 176 TRP A O 1
ATOM 1473 N N . VAL A 1 177 ? -20.136 -7.505 10.081 1.00 89.56 177 VAL A N 1
ATOM 1474 C CA . VAL A 1 177 ? -21.582 -7.680 9.870 1.00 89.56 177 VAL A CA 1
ATOM 1475 C C . VAL A 1 177 ? -22.125 -6.526 9.037 1.00 89.56 177 VAL A C 1
ATOM 1477 O O . VAL A 1 177 ? -22.752 -6.749 8.003 1.00 89.56 177 VAL A O 1
ATOM 1480 N N . ARG A 1 178 ? -21.882 -5.287 9.477 1.00 89.69 178 ARG A N 1
ATOM 1481 C CA . ARG A 1 178 ? -22.442 -4.079 8.845 1.00 89.69 178 ARG A CA 1
ATOM 1482 C C . ARG A 1 178 ? -21.575 -3.542 7.717 1.00 89.69 178 ARG A C 1
ATOM 1484 O O . ARG A 1 178 ? -22.081 -2.870 6.824 1.00 89.69 178 ARG A O 1
ATOM 1491 N N . ASN A 1 179 ? -20.277 -3.818 7.757 1.00 91.44 179 ASN A N 1
ATOM 1492 C CA . ASN A 1 179 ? -19.312 -3.326 6.786 1.00 91.44 179 ASN A CA 1
ATOM 1493 C C . ASN A 1 179 ? -18.312 -4.440 6.435 1.00 91.44 179 ASN A C 1
ATOM 1495 O O . ASN A 1 179 ? -17.125 -4.346 6.776 1.00 91.44 179 ASN A O 1
ATOM 1499 N N . PRO A 1 180 ? -18.762 -5.517 5.767 1.00 89.06 180 PRO A N 1
ATOM 1500 C CA . PRO A 1 180 ? -17.870 -6.586 5.345 1.00 89.06 180 PRO A CA 1
ATOM 1501 C C . PRO A 1 180 ? -16.787 -6.044 4.403 1.00 89.06 180 PRO A C 1
ATOM 1503 O O . PRO A 1 180 ? -17.036 -5.189 3.550 1.00 89.06 180 PRO A O 1
ATOM 1506 N N . GLY A 1 181 ? -15.565 -6.533 4.581 1.00 84.88 181 GLY A N 1
ATOM 1507 C CA . GLY A 1 181 ? -14.442 -6.268 3.697 1.00 84.88 181 GLY A CA 1
ATOM 1508 C C . GLY A 1 181 ? -14.750 -6.759 2.289 1.00 84.88 181 GLY A C 1
ATOM 1509 O O . GLY A 1 181 ? -15.554 -7.675 2.081 1.00 84.88 181 GLY A O 1
ATOM 1510 N N . ARG A 1 182 ? -14.116 -6.136 1.299 1.00 84.12 182 ARG A N 1
ATOM 1511 C CA . ARG A 1 182 ? -14.254 -6.530 -0.100 1.00 84.12 182 ARG A CA 1
ATOM 1512 C C . ARG A 1 182 ? -13.829 -7.978 -0.262 1.00 84.12 182 ARG A C 1
ATOM 1514 O O . ARG A 1 182 ? -12.834 -8.428 0.305 1.00 84.12 182 ARG A O 1
ATOM 1521 N N . HIS A 1 183 ? -14.566 -8.703 -1.096 1.00 73.62 183 HIS A N 1
ATOM 1522 C CA . HIS A 1 183 ? -14.168 -10.052 -1.443 1.00 73.62 183 HIS A CA 1
ATOM 1523 C C . HIS A 1 183 ? -12.837 -10.006 -2.202 1.00 73.62 183 HIS A C 1
ATOM 1525 O O . HIS A 1 183 ? -12.762 -9.543 -3.339 1.00 73.62 183 HIS A O 1
ATOM 1531 N N . LEU A 1 184 ? -11.772 -10.466 -1.548 1.00 73.75 184 LEU A N 1
ATOM 1532 C CA . LEU A 1 184 ? -10.484 -10.698 -2.186 1.00 73.75 184 LEU A CA 1
ATOM 1533 C C . LEU A 1 184 ? -10.480 -12.121 -2.746 1.00 73.75 184 LEU A C 1
ATOM 1535 O O . LEU A 1 184 ? -10.751 -13.070 -2.012 1.00 73.75 184 LEU A O 1
ATOM 1539 N N . ALA A 1 185 ? -10.173 -12.258 -4.040 1.00 70.75 185 ALA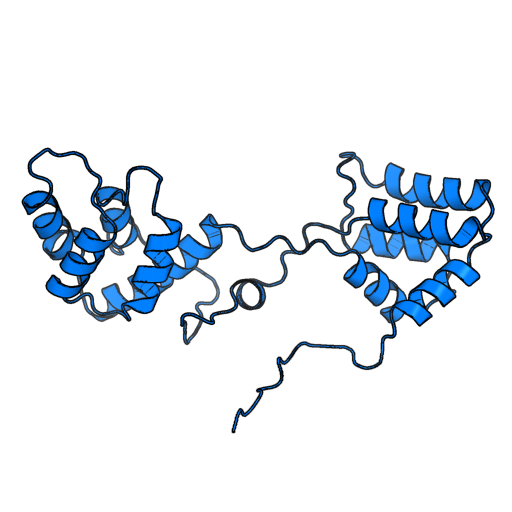 A N 1
ATOM 1540 C CA . ALA A 1 185 ? -10.169 -13.544 -4.751 1.00 70.75 185 ALA A CA 1
ATOM 1541 C C . ALA A 1 185 ? -9.244 -14.584 -4.097 1.00 70.75 185 ALA A C 1
ATOM 1543 O O . ALA A 1 185 ? -9.487 -15.786 -4.167 1.00 70.75 185 ALA A O 1
ATOM 1544 N N . LYS A 1 186 ? -8.191 -14.111 -3.430 1.00 79.19 186 LYS A N 1
ATOM 1545 C CA . LYS A 1 186 ? -7.314 -14.916 -2.593 1.00 79.19 186 LYS A CA 1
ATOM 1546 C C . LYS A 1 186 ? -7.042 -14.133 -1.321 1.00 79.19 186 LYS A C 1
ATOM 1548 O O . LYS A 1 186 ? -6.718 -12.952 -1.397 1.00 79.19 186 LYS A O 1
ATOM 1553 N N . LEU A 1 187 ? -7.172 -14.781 -0.170 1.00 83.12 187 LEU A N 1
ATOM 1554 C CA . LEU A 1 187 ? -6.609 -14.296 1.086 1.00 83.12 187 LEU A CA 1
ATOM 1555 C C . LEU A 1 187 ? -5.320 -15.076 1.360 1.00 83.12 187 LEU A C 1
ATOM 1557 O O . LEU A 1 187 ? -5.231 -16.251 0.995 1.00 83.12 187 LEU A O 1
ATOM 1561 N N . PRO A 1 188 ? -4.301 -14.448 1.962 1.00 85.25 188 PRO A N 1
ATOM 1562 C CA . PRO A 1 188 ? -3.107 -15.174 2.359 1.00 85.25 188 PRO A CA 1
ATOM 1563 C C . PRO A 1 188 ? -3.466 -16.181 3.457 1.00 85.25 188 PRO A C 1
ATOM 1565 O O . PRO A 1 188 ? -4.370 -15.945 4.249 1.00 85.25 188 PRO A O 1
ATOM 1568 N N . GLU A 1 189 ? -2.758 -17.304 3.542 1.00 82.00 189 GLU A N 1
ATOM 1569 C CA . GLU A 1 189 ? -2.975 -18.267 4.636 1.00 82.00 189 GLU A CA 1
ATOM 1570 C C . GLU A 1 189 ? -2.395 -17.755 5.963 1.00 82.00 189 GLU A C 1
ATOM 1572 O O . GLU A 1 189 ? -2.927 -18.008 7.049 1.00 82.00 189 GLU A O 1
ATOM 1577 N N . LYS A 1 190 ? -1.287 -17.010 5.871 1.00 84.06 190 LYS A N 1
ATOM 1578 C CA . LYS A 1 190 ? -0.565 -16.417 6.997 1.00 84.06 190 LYS A CA 1
ATOM 1579 C C . LYS A 1 190 ? -0.147 -14.993 6.653 1.00 84.06 190 LYS A C 1
ATOM 1581 O O . LYS A 1 190 ? 0.273 -14.716 5.534 1.00 84.06 190 LYS A O 1
ATOM 1586 N N . MET A 1 191 ? -0.251 -14.118 7.646 1.00 86.69 191 MET A N 1
ATOM 1587 C CA . MET A 1 191 ? 0.195 -12.732 7.586 1.00 86.69 191 MET A CA 1
ATOM 1588 C C . MET A 1 191 ? 0.937 -12.403 8.885 1.00 86.69 191 MET A C 1
ATOM 1590 O O . MET A 1 191 ? 0.520 -12.832 9.970 1.00 86.69 191 MET A O 1
ATOM 1594 N N . ASP A 1 192 ? 2.048 -11.690 8.757 1.00 86.56 192 ASP A N 1
ATOM 1595 C CA . ASP A 1 192 ? 2.918 -11.234 9.840 1.00 86.56 192 ASP A CA 1
ATOM 1596 C C . ASP A 1 192 ? 3.576 -9.890 9.467 1.00 86.56 192 ASP A C 1
ATOM 1598 O O . ASP A 1 192 ? 3.269 -9.321 8.419 1.00 86.56 192 ASP A O 1
ATOM 1602 N N . LEU A 1 193 ? 4.463 -9.376 10.329 1.00 79.75 193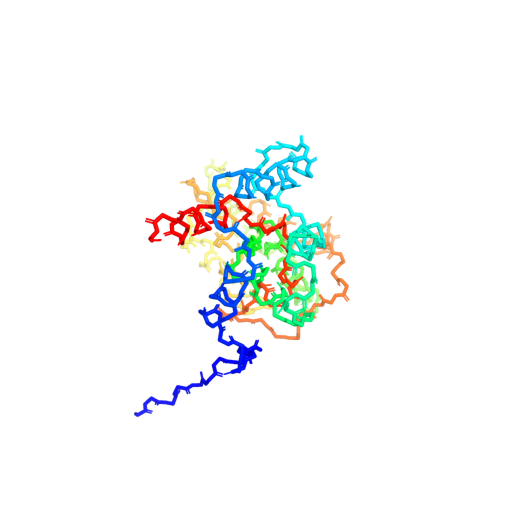 LEU A N 1
ATOM 1603 C CA . LEU A 1 193 ? 5.164 -8.100 10.115 1.00 79.75 193 LEU A CA 1
ATOM 1604 C C . LEU A 1 193 ? 6.002 -8.071 8.829 1.00 79.75 193 LEU A C 1
ATOM 1606 O O . LEU A 1 193 ? 6.200 -7.003 8.261 1.00 79.75 193 LEU A O 1
ATOM 1610 N N . ASN A 1 194 ? 6.479 -9.228 8.368 1.00 79.62 194 ASN A N 1
ATOM 1611 C CA . ASN A 1 194 ? 7.337 -9.358 7.192 1.00 79.62 194 ASN A CA 1
ATOM 1612 C C . ASN A 1 194 ? 6.531 -9.715 5.935 1.00 79.62 194 ASN A C 1
ATOM 1614 O O . ASN A 1 194 ? 7.103 -10.135 4.927 1.00 79.62 194 ASN A O 1
ATOM 1618 N N . PHE A 1 195 ? 5.202 -9.583 5.986 1.00 82.31 195 PHE A N 1
ATOM 1619 C CA . PHE A 1 195 ? 4.342 -9.893 4.859 1.00 82.31 195 PHE A CA 1
ATOM 1620 C C . PHE A 1 195 ? 4.643 -8.973 3.671 1.00 82.31 195 PHE A C 1
ATOM 1622 O O . PHE A 1 195 ? 4.433 -7.759 3.717 1.00 82.31 195 PHE A O 1
ATOM 1629 N N . ASP A 1 196 ? 5.103 -9.572 2.575 1.00 82.75 196 ASP A N 1
ATOM 1630 C CA . ASP A 1 196 ? 5.382 -8.852 1.341 1.00 82.75 196 ASP A CA 1
ATOM 1631 C C . ASP A 1 196 ? 4.081 -8.596 0.572 1.00 82.75 196 ASP A C 1
ATOM 1633 O O . ASP A 1 196 ? 3.603 -9.419 -0.217 1.00 82.75 196 ASP A O 1
ATOM 1637 N N . PHE A 1 197 ? 3.502 -7.420 0.817 1.00 81.75 197 PHE A N 1
ATOM 1638 C CA . PHE A 1 197 ? 2.314 -6.964 0.110 1.00 81.75 197 PHE A CA 1
ATOM 1639 C C . PHE A 1 197 ? 2.541 -6.938 -1.408 1.00 81.75 197 PHE A C 1
ATOM 1641 O O . PHE A 1 197 ? 1.654 -7.374 -2.141 1.00 81.75 197 PHE A O 1
ATOM 1648 N N . ASN A 1 198 ? 3.712 -6.491 -1.882 1.00 76.69 198 ASN A N 1
ATOM 1649 C CA . ASN A 1 198 ? 4.004 -6.376 -3.317 1.00 76.69 198 ASN A CA 1
ATOM 1650 C C . ASN A 1 198 ? 3.989 -7.754 -3.983 1.00 76.69 198 ASN A C 1
ATOM 1652 O O . ASN A 1 198 ? 3.348 -7.941 -5.014 1.00 76.69 198 ASN A O 1
ATOM 1656 N N . LYS A 1 199 ? 4.601 -8.753 -3.344 1.00 79.00 199 LYS A N 1
ATOM 1657 C CA . LYS A 1 199 ? 4.546 -10.140 -3.817 1.00 79.00 199 LYS A CA 1
ATOM 1658 C C . LYS A 1 199 ? 3.126 -10.705 -3.821 1.00 79.00 199 LYS A C 1
ATOM 1660 O O . LYS A 1 199 ? 2.782 -11.472 -4.715 1.00 79.00 199 LYS A O 1
ATOM 1665 N N . PHE A 1 200 ? 2.309 -10.357 -2.827 1.00 81.31 200 PHE A N 1
ATOM 1666 C CA . PHE A 1 200 ? 0.965 -10.915 -2.687 1.00 81.31 200 PHE A CA 1
ATOM 1667 C C . PHE A 1 200 ? -0.019 -10.421 -3.751 1.00 81.31 200 PHE A C 1
ATOM 1669 O O . PHE A 1 200 ? -0.714 -11.233 -4.357 1.00 81.31 200 PHE A O 1
ATOM 1676 N N . PHE A 1 201 ? -0.098 -9.109 -3.978 1.00 76.50 201 PHE A N 1
ATOM 1677 C CA . PHE A 1 201 ? -0.996 -8.571 -5.007 1.00 76.50 201 PHE A CA 1
ATOM 1678 C C . PHE A 1 201 ? -0.375 -8.586 -6.408 1.00 76.50 201 PHE A C 1
ATOM 1680 O O . PHE A 1 201 ? -1.068 -8.292 -7.380 1.00 76.50 201 PHE A O 1
ATOM 1687 N N . GLY A 1 202 ? 0.909 -8.928 -6.505 1.00 69.19 202 GLY A N 1
ATOM 1688 C CA . GLY A 1 202 ? 1.699 -8.796 -7.716 1.00 69.19 202 GLY A CA 1
ATOM 1689 C C . GLY A 1 202 ? 2.294 -7.398 -7.860 1.00 69.19 202 GLY A C 1
ATOM 1690 O O . GLY A 1 202 ? 1.779 -6.401 -7.346 1.00 69.19 202 GLY A O 1
ATOM 1691 N N . GLU A 1 203 ? 3.402 -7.341 -8.590 1.00 61.84 203 GLU A N 1
ATOM 1692 C CA . GLU A 1 203 ? 3.959 -6.103 -9.117 1.00 61.84 203 GLU A CA 1
ATOM 1693 C C . GLU A 1 203 ? 2.922 -5.473 -10.057 1.00 61.84 203 GLU A C 1
ATOM 1695 O O . GLU A 1 203 ? 2.738 -5.916 -11.190 1.00 61.84 203 GLU A O 1
ATOM 1700 N N . ASP A 1 204 ? 2.193 -4.470 -9.571 1.00 55.25 204 ASP A N 1
ATOM 1701 C CA . ASP A 1 204 ? 1.218 -3.722 -10.364 1.00 55.25 204 ASP A CA 1
ATOM 1702 C C . ASP A 1 204 ? 1.996 -2.891 -11.394 1.00 55.25 204 ASP A C 1
ATOM 1704 O O . ASP A 1 204 ? 2.411 -1.779 -11.096 1.00 55.25 204 ASP A O 1
ATOM 1708 N N . LYS A 1 205 ? 2.324 -3.455 -12.563 1.00 58.56 205 LYS A N 1
ATOM 1709 C CA . LYS A 1 205 ? 3.178 -2.817 -13.582 1.00 58.56 205 LYS A CA 1
ATOM 1710 C C . LYS A 1 205 ? 2.516 -1.543 -14.123 1.00 58.56 205 LYS A C 1
ATOM 1712 O O . LYS A 1 205 ? 1.890 -1.565 -15.177 1.00 58.56 205 LYS A O 1
ATOM 1717 N N . ARG A 1 206 ? 2.657 -0.417 -13.418 1.00 62.91 206 ARG A N 1
ATOM 1718 C CA . ARG A 1 206 ? 2.074 0.870 -13.835 1.00 62.91 206 ARG A CA 1
ATOM 1719 C C . ARG A 1 206 ? 2.828 1.531 -14.984 1.00 62.91 206 ARG A C 1
ATOM 1721 O O . ARG A 1 206 ? 2.282 2.439 -15.596 1.00 62.91 206 ARG A O 1
ATOM 1728 N N . GLY A 1 207 ? 4.041 1.076 -15.289 1.00 77.81 207 GLY A N 1
ATOM 1729 C CA . GLY A 1 207 ? 4.752 1.464 -16.500 1.00 77.81 207 GLY A CA 1
ATOM 1730 C C . GLY A 1 207 ? 6.263 1.301 -16.396 1.00 77.81 207 GLY A C 1
ATOM 1731 O O . GLY A 1 207 ? 6.806 0.929 -15.356 1.00 77.81 207 GLY A O 1
ATOM 1732 N N . VAL A 1 208 ? 6.951 1.584 -17.492 1.00 86.75 208 VAL A N 1
ATOM 1733 C CA . VAL A 1 208 ? 8.403 1.575 -17.641 1.00 86.75 208 VAL A CA 1
ATOM 1734 C C . VAL A 1 208 ? 8.860 3.010 -17.900 1.00 86.75 208 VAL A C 1
ATOM 1736 O O . VAL A 1 208 ? 8.334 3.685 -18.788 1.00 86.75 208 VAL A O 1
ATOM 1739 N N . ARG A 1 209 ? 9.826 3.493 -17.110 1.00 89.94 209 ARG A N 1
ATOM 1740 C CA . ARG A 1 209 ? 10.373 4.858 -17.180 1.00 89.94 209 ARG A CA 1
ATOM 1741 C C . ARG A 1 209 ? 11.273 5.014 -18.396 1.00 89.94 209 ARG A C 1
ATOM 1743 O O . ARG A 1 209 ? 12.494 4.894 -18.311 1.00 89.94 209 ARG A O 1
ATOM 1750 N N . TYR A 1 210 ? 10.675 5.301 -19.546 1.00 92.06 210 TYR A N 1
ATOM 1751 C CA . TYR A 1 210 ? 11.442 5.421 -20.782 1.00 92.06 210 TYR A CA 1
ATOM 1752 C C . TYR A 1 210 ? 12.346 6.658 -20.812 1.00 92.06 210 TYR A C 1
ATOM 1754 O O . TYR A 1 210 ? 13.355 6.657 -21.511 1.00 92.06 210 TYR A O 1
ATOM 1762 N N . ARG A 1 211 ? 12.032 7.712 -20.047 1.00 89.62 211 ARG A N 1
ATOM 1763 C CA . ARG A 1 211 ? 12.881 8.914 -19.976 1.00 89.62 211 ARG A CA 1
ATOM 1764 C C . ARG A 1 211 ? 14.255 8.618 -19.383 1.00 89.62 211 ARG A C 1
ATOM 1766 O O . ARG A 1 211 ? 15.249 9.105 -19.918 1.00 89.62 211 ARG A O 1
ATOM 1773 N N . ASP A 1 212 ? 14.299 7.784 -18.347 1.00 88.94 212 ASP A N 1
ATOM 1774 C CA . ASP A 1 212 ? 15.543 7.332 -17.717 1.00 88.94 212 ASP A CA 1
ATOM 1775 C C . ASP A 1 212 ? 16.372 6.524 -18.728 1.00 88.94 212 ASP A C 1
ATOM 1777 O O . ASP A 1 212 ? 17.563 6.769 -18.909 1.00 88.94 212 ASP A O 1
ATOM 1781 N N . PHE A 1 213 ? 15.713 5.645 -19.489 1.00 91.06 213 PHE A N 1
ATOM 1782 C CA . PHE A 1 213 ? 16.342 4.902 -20.581 1.00 91.06 213 PHE A CA 1
ATOM 1783 C C . PHE A 1 213 ? 16.929 5.821 -21.671 1.00 91.06 213 PHE A C 1
ATOM 1785 O O . PHE A 1 213 ? 18.075 5.639 -22.080 1.00 91.06 213 PHE A O 1
ATOM 1792 N N . ILE A 1 214 ? 16.191 6.843 -22.122 1.00 89.56 214 ILE A N 1
ATOM 1793 C CA . ILE A 1 214 ? 16.690 7.813 -23.114 1.00 89.56 214 ILE A CA 1
ATOM 1794 C C . ILE A 1 214 ? 17.867 8.626 -22.559 1.00 89.56 214 ILE A C 1
ATOM 1796 O O . ILE A 1 214 ? 18.798 8.957 -23.299 1.00 89.56 214 ILE A O 1
ATOM 1800 N N . GLN A 1 215 ? 17.849 8.959 -21.267 1.00 87.75 215 GLN A N 1
ATOM 1801 C CA . GLN A 1 215 ? 18.962 9.649 -20.622 1.00 87.75 215 GLN A CA 1
ATOM 1802 C C . GLN A 1 215 ? 20.229 8.786 -20.622 1.00 87.75 215 GLN A C 1
ATOM 1804 O O . GLN A 1 215 ? 21.308 9.292 -20.940 1.00 87.75 215 GLN A O 1
ATOM 1809 N N . ASP A 1 216 ? 20.101 7.495 -20.325 1.00 85.88 216 ASP A N 1
ATOM 1810 C CA . ASP A 1 216 ? 21.220 6.553 -20.359 1.00 85.88 216 ASP A CA 1
ATOM 1811 C C . ASP A 1 216 ? 21.733 6.315 -21.785 1.00 85.88 216 ASP A C 1
ATOM 1813 O O . ASP A 1 216 ? 22.944 6.325 -22.005 1.00 85.88 216 ASP A O 1
ATOM 1817 N N . LEU A 1 217 ? 20.837 6.224 -22.774 1.00 85.00 217 LEU A N 1
ATOM 1818 C CA . LEU A 1 217 ? 21.199 6.134 -24.193 1.00 85.00 217 LEU A CA 1
ATOM 1819 C C . LEU A 1 217 ? 22.065 7.329 -24.634 1.00 85.00 217 LEU A C 1
ATOM 1821 O O . LEU A 1 217 ? 23.098 7.151 -25.279 1.00 85.00 217 LEU A O 1
ATOM 1825 N N . ARG A 1 218 ? 21.696 8.554 -24.232 1.00 81.19 218 ARG A N 1
ATOM 1826 C CA . ARG A 1 218 ? 22.481 9.772 -24.523 1.00 81.19 218 ARG A CA 1
ATOM 1827 C C . ARG A 1 218 ? 23.865 9.750 -23.887 1.00 81.19 218 ARG A C 1
ATOM 1829 O O . ARG A 1 218 ? 24.820 10.231 -24.487 1.00 81.19 218 ARG A O 1
ATOM 1836 N N . ARG A 1 219 ? 23.981 9.217 -22.669 1.00 78.88 219 ARG A N 1
ATOM 1837 C CA . ARG A 1 219 ? 25.275 9.082 -21.983 1.00 78.88 219 ARG A CA 1
ATOM 1838 C C . ARG A 1 219 ? 26.193 8.085 -22.689 1.00 78.88 219 ARG A C 1
ATOM 1840 O O . ARG A 1 219 ? 27.407 8.247 -22.611 1.00 78.88 219 ARG A O 1
ATOM 1847 N N . PHE A 1 220 ? 25.626 7.090 -23.368 1.00 70.94 220 PHE A N 1
ATOM 1848 C CA . PHE A 1 220 ? 26.381 6.083 -24.110 1.00 70.94 220 PHE A CA 1
ATOM 1849 C C . PHE A 1 220 ? 26.852 6.573 -25.487 1.00 70.94 220 PHE A C 1
ATOM 1851 O O . PHE A 1 220 ? 27.971 6.262 -25.874 1.00 70.94 220 PHE A O 1
ATOM 1858 N N . GLY A 1 221 ? 26.038 7.361 -26.201 1.00 58.25 221 GLY A N 1
ATOM 1859 C CA . GLY A 1 221 ? 26.375 7.885 -27.537 1.00 58.25 221 GLY A CA 1
ATOM 1860 C C . GLY A 1 221 ? 27.296 9.113 -27.570 1.00 58.25 221 GLY A C 1
ATOM 1861 O O . GLY A 1 221 ? 27.765 9.491 -28.635 1.00 58.25 221 GLY A O 1
ATOM 1862 N N . CYS A 1 222 ? 27.571 9.747 -26.425 1.00 49.12 222 CYS A N 1
ATOM 1863 C CA . CYS A 1 222 ? 28.504 10.880 -26.316 1.00 49.12 222 CYS A CA 1
ATOM 1864 C C . CYS A 1 222 ? 29.937 10.463 -25.914 1.00 49.12 222 CYS A C 1
ATOM 1866 O O . CYS A 1 222 ? 30.670 11.291 -25.368 1.00 49.12 222 CYS A O 1
ATOM 1868 N N . ARG A 1 223 ? 30.321 9.198 -26.121 1.00 44.41 223 ARG A N 1
ATOM 1869 C CA . ARG A 1 223 ? 31.693 8.703 -25.928 1.00 44.41 223 ARG A CA 1
ATOM 1870 C C . ARG A 1 223 ? 32.376 8.435 -27.257 1.00 44.41 223 ARG A C 1
ATOM 1872 O O . ARG A 1 223 ? 31.679 7.954 -28.173 1.00 44.41 223 ARG A O 1
#

Radius of gyration: 25.07 Å; chains: 1; bounding box: 54×33×64 Å